Protein AF-A0A7C6HDZ7-F1 (afdb_monomer_lite)

pLDDT: mean 85.42, std 8.07, range [56.09, 96.0]

Secondary structure (DSSP, 8-state):
-TTTTTHHHHHHHHHHHHHHHHHHHHHHHHHH------------PPP-PPP-HHHHHHHHHHHHHHHHHHHHHHHHHHHHHHHHHHHEETTEE-SSGGGSHHHHHHHHHHHHHGGGT---HHHHHHHHHTTT-TTHHHHHHHHHTT-S-TTSHHHHHHHHHHHHHTT--HHHHHHHHHHHHHS---HHHHHHHHHHH--HHHHHHHHHHHHHHHHHHHHHHHHHHHHH-

Structure (mmCIF, N/CA/C/O backbone):
data_AF-A0A7C6HDZ7-F1
#
_entry.id   AF-A0A7C6HDZ7-F1
#
loop_
_atom_site.group_PDB
_atom_site.id
_atom_site.type_symbol
_atom_site.label_atom_id
_atom_site.label_alt_id
_atom_site.label_comp_id
_atom_site.label_asym_id
_atom_site.label_entity_id
_atom_site.label_seq_id
_atom_site.pdbx_PDB_ins_code
_atom_site.Cartn_x
_atom_site.Cartn_y
_atom_site.Cartn_z
_atom_site.occupancy
_atom_site.B_iso_or_equiv
_atom_site.auth_seq_id
_atom_site.auth_comp_id
_atom_site.auth_asym_id
_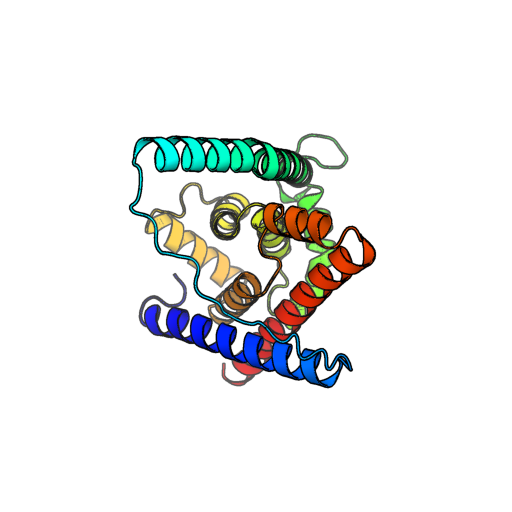atom_site.auth_atom_id
_atom_site.pdbx_PDB_model_num
ATOM 1 N N . ILE A 1 1 ? 3.597 9.965 -16.189 1.00 66.31 1 ILE A N 1
ATOM 2 C CA . ILE A 1 1 ? 4.577 8.981 -16.708 1.00 66.31 1 ILE A CA 1
ATOM 3 C C . ILE A 1 1 ? 3.924 8.032 -17.710 1.00 66.31 1 ILE A C 1
ATOM 5 O O . ILE A 1 1 ? 4.103 8.246 -18.894 1.00 66.31 1 ILE A O 1
ATOM 9 N N . PHE A 1 2 ? 3.107 7.064 -17.283 1.00 69.81 2 PHE A N 1
ATOM 10 C CA . PHE A 1 2 ? 2.543 6.053 -18.198 1.00 69.81 2 PHE A CA 1
ATOM 11 C C . PHE A 1 2 ? 1.317 6.508 -19.011 1.00 69.81 2 PHE A C 1
ATOM 13 O O . PHE A 1 2 ? 1.044 5.949 -20.065 1.00 69.81 2 PHE A O 1
ATOM 20 N N . PHE A 1 3 ? 0.592 7.528 -18.541 1.00 77.12 3 PHE A N 1
ATOM 21 C CA . PHE A 1 3 ? -0.659 8.005 -19.146 1.00 77.12 3 PHE A CA 1
ATOM 22 C C . PHE A 1 3 ? -0.625 9.517 -19.400 1.00 77.12 3 PHE A C 1
ATOM 24 O O . PHE A 1 3 ? -1.534 10.219 -18.979 1.00 77.12 3 PHE A O 1
ATOM 31 N N . ALA A 1 4 ? 0.440 10.052 -20.006 1.00 70.12 4 ALA A N 1
ATOM 32 C CA . ALA A 1 4 ? 0.608 11.507 -20.138 1.00 70.12 4 ALA A CA 1
ATOM 33 C C . ALA A 1 4 ? -0.576 12.193 -20.854 1.00 70.12 4 ALA A C 1
ATOM 35 O O . ALA A 1 4 ? -1.076 13.200 -20.365 1.00 70.12 4 ALA A O 1
ATOM 36 N N . GLU A 1 5 ? -1.078 11.603 -21.941 1.00 74.88 5 GLU A N 1
ATOM 37 C CA . GLU A 1 5 ? -2.198 12.161 -22.717 1.00 74.88 5 GLU A CA 1
ATOM 38 C C . GLU A 1 5 ? -3.576 11.878 -22.090 1.00 74.88 5 GLU A C 1
ATOM 40 O O . GLU A 1 5 ? -4.503 12.666 -22.242 1.00 74.88 5 GLU A O 1
ATOM 45 N N . ASN A 1 6 ? -3.704 10.788 -21.323 1.00 83.50 6 ASN A N 1
ATOM 46 C CA . ASN A 1 6 ? -4.977 10.299 -20.773 1.00 83.50 6 ASN A CA 1
ATOM 47 C C . ASN A 1 6 ? -5.020 10.299 -19.232 1.00 83.50 6 ASN A C 1
ATOM 49 O O . ASN A 1 6 ? -5.779 9.543 -18.622 1.00 83.50 6 ASN A O 1
ATOM 53 N N . ALA A 1 7 ? -4.220 11.146 -18.576 1.00 83.19 7 ALA A N 1
ATOM 54 C CA . ALA A 1 7 ? -4.073 11.152 -17.117 1.00 83.19 7 ALA A CA 1
ATOM 55 C C . ALA A 1 7 ? -5.403 11.410 -16.390 1.00 83.19 7 ALA A C 1
ATOM 57 O O . ALA A 1 7 ? -5.711 10.746 -15.399 1.00 83.19 7 ALA A O 1
ATOM 58 N N . MET A 1 8 ? -6.221 12.334 -16.910 1.00 85.88 8 MET A N 1
ATOM 59 C CA . MET A 1 8 ? -7.535 12.632 -16.332 1.00 85.88 8 MET A CA 1
ATOM 60 C C . MET A 1 8 ? -8.503 11.453 -16.445 1.00 85.88 8 MET A C 1
ATOM 62 O O . MET A 1 8 ? -9.234 11.175 -15.497 1.00 85.88 8 MET A O 1
ATOM 66 N N . LEU A 1 9 ? -8.482 10.722 -17.563 1.00 87.62 9 LEU A N 1
ATOM 67 C CA . LEU A 1 9 ? -9.315 9.530 -17.740 1.00 87.62 9 LEU A CA 1
ATOM 68 C C . LEU A 1 9 ? -8.897 8.417 -16.775 1.00 87.62 9 LEU A C 1
ATOM 70 O O . LEU A 1 9 ? -9.757 7.787 -16.160 1.00 87.62 9 LEU A O 1
ATOM 74 N N . ALA A 1 10 ? -7.589 8.225 -16.574 1.00 87.00 10 ALA A N 1
ATOM 75 C CA . ALA A 1 10 ? -7.080 7.278 -15.588 1.00 87.00 10 ALA A CA 1
ATOM 76 C C . ALA A 1 10 ? -7.544 7.652 -14.168 1.00 87.00 10 ALA A C 1
ATOM 78 O O . ALA A 1 10 ? -8.141 6.822 -13.484 1.00 87.00 10 ALA A O 1
ATOM 79 N N . ALA A 1 11 ? -7.380 8.909 -13.749 1.00 88.25 11 ALA A N 1
ATOM 80 C CA . ALA A 1 11 ? -7.830 9.368 -12.434 1.00 88.25 11 ALA A CA 1
ATOM 81 C C . ALA A 1 11 ? -9.354 9.223 -12.242 1.00 88.25 11 ALA A C 1
ATOM 83 O O . ALA A 1 11 ? -9.814 8.755 -11.200 1.00 88.25 11 ALA A O 1
ATOM 84 N N . TYR A 1 12 ? -10.146 9.561 -13.263 1.00 92.44 12 TYR A N 1
ATOM 85 C CA . TYR A 1 12 ? -11.601 9.418 -13.211 1.00 92.44 12 TYR A CA 1
ATOM 86 C C . TYR A 1 12 ? -12.039 7.949 -13.123 1.00 92.44 12 TYR A C 1
ATOM 88 O O . TYR A 1 12 ? -12.902 7.599 -12.317 1.00 92.44 12 TYR A O 1
ATOM 96 N N . SER A 1 13 ? -11.397 7.062 -13.890 1.00 92.94 13 SER A N 1
ATOM 97 C CA . SER A 1 13 ? -11.675 5.623 -13.832 1.00 92.94 13 SER A CA 1
ATOM 98 C C . SER A 1 13 ? -11.410 5.035 -12.441 1.00 92.94 13 SER A C 1
ATOM 100 O O . SER A 1 13 ? -12.201 4.230 -11.958 1.00 92.94 13 SER A O 1
ATOM 102 N N . MET A 1 14 ? -10.365 5.500 -11.748 1.00 91.12 14 MET A N 1
ATOM 103 C CA . MET A 1 14 ? -10.044 5.079 -10.382 1.00 91.12 14 MET A CA 1
ATOM 104 C C . MET A 1 14 ? -11.150 5.452 -9.388 1.00 91.12 14 MET A C 1
ATOM 106 O O . MET A 1 14 ? -11.507 4.643 -8.530 1.00 91.12 14 MET A O 1
ATOM 110 N N . TYR A 1 15 ? -11.737 6.641 -9.535 1.00 93.69 15 TYR A N 1
ATOM 111 C CA . TYR A 1 15 ? -12.868 7.070 -8.714 1.00 93.69 15 TYR A CA 1
ATOM 112 C C . TYR A 1 15 ? -14.103 6.185 -8.936 1.00 93.69 15 TYR A C 1
ATOM 114 O O . TYR A 1 15 ? -14.712 5.709 -7.976 1.00 93.69 15 TYR A O 1
ATOM 122 N N . LEU A 1 16 ? -14.434 5.896 -10.200 1.00 95.31 16 LEU A N 1
ATOM 123 C CA . LEU A 1 16 ? -15.551 5.013 -10.544 1.00 95.31 16 LEU A CA 1
ATOM 124 C C . LEU A 1 16 ? -15.346 3.583 -10.033 1.00 95.31 16 LEU A C 1
ATOM 126 O O . LEU A 1 16 ? -16.266 3.014 -9.446 1.00 95.31 16 LEU A O 1
ATOM 130 N N . ILE A 1 17 ? -14.147 3.016 -10.205 1.00 94.81 17 ILE A N 1
ATOM 131 C CA . ILE A 1 17 ? -13.803 1.685 -9.684 1.00 94.81 17 ILE A CA 1
ATOM 132 C C . ILE A 1 17 ? -13.989 1.653 -8.166 1.00 94.81 17 ILE A C 1
ATOM 134 O O . ILE A 1 17 ? -14.618 0.730 -7.652 1.00 94.81 17 ILE A O 1
ATOM 138 N N . GLY A 1 18 ? -13.516 2.678 -7.450 1.00 93.62 18 GLY A N 1
ATOM 139 C CA . GLY A 1 18 ? -13.703 2.791 -6.004 1.00 93.62 18 GLY A CA 1
ATOM 140 C C . GLY A 1 18 ? -15.177 2.739 -5.590 1.00 93.62 18 GLY A C 1
ATOM 141 O O . GLY A 1 18 ? -15.537 1.965 -4.703 1.00 93.62 18 GLY A O 1
ATOM 142 N N . ILE A 1 19 ? -16.046 3.497 -6.270 1.00 95.38 19 ILE A N 1
ATOM 143 C CA . ILE A 1 19 ? -17.495 3.501 -6.005 1.00 95.38 19 ILE A CA 1
ATOM 144 C C . ILE A 1 19 ? -18.118 2.134 -6.295 1.00 95.38 19 ILE A C 1
ATOM 146 O O . ILE A 1 19 ? -18.850 1.601 -5.461 1.00 95.38 19 ILE A O 1
ATOM 150 N N . ILE A 1 20 ? -17.827 1.548 -7.458 1.00 95.75 20 ILE A N 1
ATOM 151 C CA . ILE A 1 20 ? -18.396 0.257 -7.868 1.00 95.75 20 ILE A CA 1
ATOM 152 C C . ILE A 1 20 ? -17.993 -0.841 -6.881 1.00 95.75 20 ILE A C 1
ATOM 154 O O . ILE A 1 20 ? -18.841 -1.625 -6.447 1.00 95.75 20 ILE A O 1
ATOM 158 N N . VAL A 1 21 ? -16.719 -0.881 -6.485 1.00 94.94 21 VAL A N 1
ATOM 159 C CA . VAL A 1 21 ? -16.217 -1.853 -5.510 1.00 94.94 21 VAL A CA 1
ATOM 160 C C . VAL A 1 21 ? -16.862 -1.625 -4.145 1.00 94.94 21 VAL A C 1
ATOM 162 O O . VAL A 1 21 ? -17.316 -2.591 -3.537 1.00 94.94 21 VAL A O 1
ATOM 165 N N . ALA A 1 22 ? -16.990 -0.377 -3.685 1.00 92.62 22 ALA A N 1
ATOM 166 C CA . ALA A 1 22 ? -17.648 -0.065 -2.416 1.00 92.62 22 ALA A CA 1
ATOM 167 C C . ALA A 1 22 ? -19.114 -0.530 -2.392 1.00 92.62 22 ALA A C 1
ATOM 169 O O . ALA A 1 22 ? -19.529 -1.193 -1.441 1.00 92.62 22 ALA A O 1
ATOM 170 N N . ILE A 1 23 ? -19.881 -0.253 -3.454 1.00 94.94 23 ILE A N 1
ATOM 171 C CA . ILE A 1 23 ? -21.275 -0.708 -3.594 1.00 94.94 23 ILE A CA 1
ATOM 172 C C . ILE A 1 23 ? -21.342 -2.237 -3.616 1.00 94.94 23 ILE A C 1
ATOM 174 O O . ILE A 1 23 ? -22.173 -2.830 -2.930 1.00 94.94 23 ILE A O 1
ATOM 178 N N . THR A 1 24 ? -20.451 -2.887 -4.367 1.00 93.88 24 THR A N 1
ATOM 179 C CA . THR A 1 24 ? -20.412 -4.351 -4.487 1.00 93.88 24 THR A CA 1
ATOM 180 C C . THR A 1 24 ? -20.097 -5.008 -3.145 1.00 93.88 24 THR A C 1
ATOM 182 O O . THR A 1 24 ? -20.800 -5.926 -2.725 1.00 93.88 24 THR A O 1
ATOM 185 N N . VAL A 1 25 ? -19.086 -4.510 -2.431 1.00 91.94 25 VAL A N 1
ATOM 186 C CA . VAL A 1 25 ? -18.714 -4.992 -1.095 1.00 91.94 25 VAL A CA 1
ATOM 187 C C . VAL A 1 25 ? -19.860 -4.777 -0.108 1.00 91.94 25 VAL A C 1
ATOM 189 O O . VAL A 1 25 ? -20.233 -5.718 0.592 1.00 91.94 25 VAL A O 1
ATOM 192 N N . ALA A 1 26 ? -20.469 -3.587 -0.088 1.00 90.00 26 ALA A N 1
ATOM 193 C CA . ALA A 1 26 ? -21.610 -3.293 0.776 1.00 90.00 26 ALA A CA 1
ATOM 194 C C . ALA A 1 26 ? -22.797 -4.224 0.487 1.00 90.00 26 ALA A C 1
ATOM 196 O O . ALA A 1 26 ? -23.400 -4.758 1.416 1.00 90.00 26 ALA A O 1
ATOM 197 N N . TYR A 1 27 ? -23.099 -4.484 -0.787 1.00 91.75 27 TYR A N 1
ATOM 198 C CA . TYR A 1 27 ? -24.154 -5.408 -1.197 1.00 91.75 27 TYR A CA 1
ATOM 199 C C . TYR A 1 27 ? -23.875 -6.849 -0.740 1.00 91.75 27 TYR A C 1
ATOM 201 O O . TYR A 1 27 ? -24.748 -7.491 -0.150 1.00 91.75 27 TYR A O 1
ATOM 209 N N . VAL A 1 28 ? -22.651 -7.350 -0.950 1.00 90.75 28 VAL A N 1
ATOM 210 C CA . VAL A 1 28 ? -22.238 -8.700 -0.527 1.00 90.75 28 VAL A CA 1
ATOM 211 C C . VAL A 1 28 ? -22.287 -8.840 0.996 1.00 90.75 28 VAL A C 1
ATOM 213 O O . VAL A 1 28 ? -22.833 -9.818 1.508 1.00 90.75 28 VAL A O 1
ATOM 216 N N . MET A 1 29 ? -21.770 -7.856 1.736 1.00 86.50 29 MET A N 1
ATOM 217 C CA . MET A 1 29 ? -21.795 -7.864 3.200 1.00 86.50 29 MET A CA 1
ATOM 218 C C . MET A 1 29 ? -23.219 -7.770 3.754 1.00 86.50 29 MET A C 1
ATOM 220 O O . MET A 1 29 ? -23.553 -8.506 4.684 1.00 86.50 29 MET A O 1
ATOM 224 N N . ASN A 1 30 ? -24.073 -6.924 3.171 1.00 85.94 30 ASN A N 1
ATOM 225 C CA . ASN A 1 30 ? -25.469 -6.778 3.584 1.00 85.94 30 ASN A CA 1
ATOM 226 C C . ASN A 1 30 ? -26.262 -8.074 3.360 1.00 85.94 30 ASN A C 1
ATOM 228 O O . ASN A 1 30 ? -27.024 -8.496 4.222 1.00 85.94 30 ASN A O 1
ATOM 232 N N . LYS A 1 31 ? -26.024 -8.775 2.244 1.00 84.19 31 LYS A N 1
ATOM 233 C CA . LYS A 1 31 ? -26.651 -10.079 1.980 1.00 84.19 31 LYS A CA 1
ATOM 234 C C . LYS A 1 31 ? -26.246 -11.150 3.001 1.00 84.19 31 LYS A C 1
ATOM 236 O O . LYS A 1 31 ? -27.050 -12.021 3.327 1.00 84.19 31 LYS A O 1
ATOM 241 N N . ASN A 1 32 ? -25.016 -11.080 3.507 1.00 79.88 32 ASN A N 1
ATOM 242 C CA . ASN A 1 32 ? -24.472 -12.046 4.463 1.00 79.88 32 ASN A CA 1
ATOM 243 C C . ASN A 1 32 ? -24.771 -11.691 5.930 1.00 79.88 32 ASN A C 1
ATOM 245 O O . ASN A 1 32 ? -24.608 -12.537 6.810 1.00 79.88 32 ASN A O 1
ATOM 249 N N . THR A 1 33 ? -25.229 -10.468 6.208 1.00 77.31 33 THR A N 1
ATOM 250 C CA . THR A 1 33 ? -25.493 -9.984 7.567 1.00 77.31 33 THR A CA 1
ATOM 251 C C . THR A 1 33 ? -26.985 -10.092 7.881 1.00 77.31 33 THR A C 1
ATOM 253 O O . THR A 1 33 ? -27.818 -9.456 7.247 1.00 77.31 33 THR A O 1
ATOM 256 N N . LYS A 1 34 ? -27.348 -10.904 8.882 1.00 60.06 34 LYS A N 1
ATOM 257 C CA . LYS A 1 34 ? -28.747 -11.133 9.304 1.00 60.06 34 LYS A CA 1
ATOM 258 C C . LYS A 1 34 ? -29.263 -10.136 10.353 1.00 60.06 34 LYS A C 1
ATOM 260 O O . LYS A 1 34 ? -30.283 -10.393 10.989 1.00 60.06 34 LYS A O 1
ATOM 265 N N . THR A 1 35 ? -28.586 -9.013 10.559 1.00 58.06 35 THR A N 1
ATOM 266 C CA . THR A 1 35 ? -28.920 -8.076 11.637 1.00 58.06 35 THR A CA 1
ATOM 267 C C . THR A 1 35 ? -29.847 -6.980 11.118 1.00 58.06 35 THR A C 1
ATOM 269 O O . THR A 1 35 ? -29.405 -5.981 10.560 1.00 58.06 35 THR A O 1
ATOM 272 N N . LYS A 1 36 ? -31.159 -7.176 11.288 1.00 57.84 36 LYS A N 1
ATOM 273 C CA . LYS A 1 36 ? -32.167 -6.116 11.150 1.00 57.84 36 LYS A CA 1
ATOM 274 C C . LYS A 1 36 ? -32.345 -5.425 12.501 1.00 57.84 36 LYS A C 1
ATOM 276 O O . LYS A 1 36 ? -33.335 -5.668 13.180 1.00 57.84 36 LYS A O 1
ATOM 281 N N . GLU A 1 37 ? -31.403 -4.579 12.896 1.00 62.91 37 GLU A N 1
ATOM 282 C CA . GLU A 1 37 ? -31.687 -3.611 13.957 1.00 62.91 37 GLU A CA 1
ATOM 283 C C . GLU A 1 37 ? -32.023 -2.273 13.315 1.00 62.91 37 GLU A C 1
ATOM 285 O O . GLU A 1 37 ? -31.160 -1.504 12.894 1.00 62.91 37 GLU A O 1
ATOM 290 N N . ALA A 1 38 ? -33.327 -2.027 13.199 1.00 56.16 38 ALA A N 1
ATOM 291 C CA . ALA A 1 38 ? -33.850 -0.697 12.969 1.00 56.16 38 ALA A CA 1
ATOM 292 C C . ALA A 1 38 ? -33.635 0.099 14.261 1.00 56.16 38 ALA A C 1
ATOM 294 O O . ALA A 1 38 ? -34.515 0.164 15.116 1.00 56.16 38 ALA A O 1
ATOM 295 N N . ASN A 1 39 ? -32.443 0.670 14.426 1.00 56.09 39 ASN A N 1
ATOM 296 C CA . ASN A 1 39 ? -32.256 1.695 15.437 1.00 56.09 39 ASN A CA 1
ATOM 297 C C . ASN A 1 39 ? -33.131 2.881 15.037 1.00 56.09 39 ASN A C 1
ATOM 299 O O . ASN A 1 39 ? -32.876 3.552 14.037 1.00 56.09 39 ASN A O 1
ATOM 303 N N . SER A 1 40 ? -34.192 3.090 15.816 1.00 58.69 40 SER A N 1
ATOM 304 C CA . SER A 1 40 ? -35.014 4.294 15.815 1.00 58.69 40 SER A CA 1
ATOM 305 C C . SER A 1 40 ? -34.134 5.464 16.249 1.00 58.69 40 SER A C 1
ATOM 307 O O . SER A 1 40 ? -34.156 5.888 17.403 1.00 58.69 40 SER A O 1
ATOM 309 N N . LEU A 1 41 ? -33.311 5.957 15.325 1.00 60.72 41 LEU A N 1
ATOM 310 C CA . LEU A 1 41 ? -32.614 7.221 15.468 1.00 60.72 41 LEU A CA 1
ATOM 311 C C . LEU A 1 41 ? -33.674 8.318 15.390 1.00 60.72 41 LEU A C 1
ATOM 313 O O . LEU A 1 41 ? -34.005 8.822 14.319 1.00 60.72 41 LEU A O 1
ATOM 317 N N . LEU A 1 42 ? -34.227 8.655 16.553 1.00 62.72 42 LEU A N 1
ATOM 318 C CA . LEU A 1 42 ? -34.829 9.955 16.790 1.00 62.72 42 LEU A CA 1
ATOM 319 C C . LEU A 1 42 ? -33.718 10.985 16.574 1.00 62.72 42 LEU A C 1
ATOM 321 O O . LEU A 1 42 ? -32.884 11.224 17.442 1.00 62.72 42 LEU A O 1
ATOM 325 N N . ILE A 1 43 ? -33.657 11.535 15.362 1.00 71.19 43 ILE A N 1
ATOM 326 C CA . ILE A 1 43 ? -32.846 12.711 15.055 1.00 71.19 43 ILE A CA 1
ATOM 327 C C . ILE A 1 43 ? -33.624 13.903 15.608 1.00 71.19 43 ILE A C 1
ATOM 329 O O . ILE A 1 43 ? -34.309 14.627 14.891 1.00 71.19 43 ILE A O 1
ATOM 333 N N . GLU A 1 44 ? -33.577 14.067 16.923 1.00 71.69 44 GLU A N 1
ATOM 334 C CA . GLU A 1 44 ? -33.869 15.349 17.540 1.00 71.69 44 GLU A CA 1
ATOM 335 C C . GLU A 1 44 ? -32.617 16.208 17.374 1.00 71.69 44 GLU A C 1
ATOM 337 O O . GLU A 1 44 ? -31.548 15.922 17.917 1.00 71.69 44 GLU A O 1
ATOM 342 N N . LEU A 1 45 ? -32.722 17.209 16.498 1.00 73.50 45 LEU A N 1
ATOM 343 C CA . LEU A 1 45 ? -31.630 18.134 16.248 1.00 73.50 45 LEU A CA 1
ATOM 344 C C . LEU A 1 45 ? -31.386 18.915 17.552 1.00 73.50 45 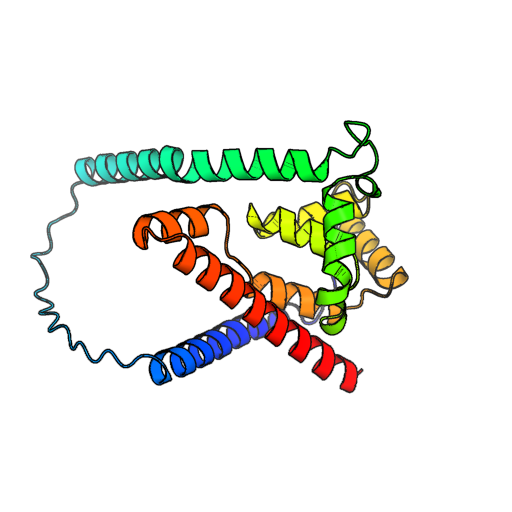LEU A C 1
ATOM 346 O O . LEU A 1 45 ? -32.317 19.564 18.036 1.00 73.50 45 LEU A O 1
ATOM 350 N N . PRO A 1 46 ? -30.181 18.868 18.145 1.00 72.75 46 PRO A N 1
ATOM 351 C CA . PRO A 1 46 ? -29.894 19.658 19.330 1.00 72.75 46 PRO A CA 1
ATOM 352 C C . PRO A 1 46 ? -30.001 21.147 18.998 1.00 72.75 46 PRO A C 1
ATOM 354 O O . PRO A 1 46 ? -29.751 21.568 17.866 1.00 72.75 46 PRO A O 1
ATOM 357 N N . GLU A 1 47 ? -30.333 21.958 19.998 1.00 75.56 47 GLU A N 1
ATOM 358 C CA . GLU A 1 47 ? -30.352 23.409 19.842 1.00 75.56 47 GLU A CA 1
ATOM 359 C C . GLU A 1 47 ? -28.992 23.915 19.347 1.00 75.56 47 GLU A C 1
ATOM 361 O O . GLU A 1 47 ? -27.942 23.683 19.958 1.00 75.56 47 GLU A O 1
ATOM 366 N N . TYR A 1 48 ? -29.018 24.608 18.211 1.00 74.62 48 TYR A N 1
ATOM 367 C CA . TYR A 1 48 ? -27.830 25.155 17.577 1.00 74.62 48 TYR A CA 1
ATOM 368 C C . TYR A 1 48 ? -27.277 26.305 18.429 1.00 74.62 48 TYR A C 1
ATOM 370 O O . TYR A 1 48 ? -27.866 27.383 18.507 1.00 74.62 48 TYR A O 1
ATOM 378 N N . LYS A 1 49 ? -26.142 26.075 19.095 1.00 81.12 49 LYS A N 1
ATOM 379 C CA . LYS A 1 49 ? -25.453 27.091 19.903 1.00 81.12 49 LYS A CA 1
ATOM 380 C C . LYS A 1 49 ? -24.494 27.900 19.035 1.00 81.12 49 LYS A C 1
ATOM 382 O O . LYS A 1 49 ? -23.822 27.348 18.166 1.00 81.12 49 LYS A O 1
ATOM 387 N N . SER A 1 50 ? -24.389 29.202 19.295 1.00 84.94 50 SER A N 1
ATOM 388 C CA . SER A 1 50 ? -23.428 30.054 18.596 1.00 84.94 50 SER A CA 1
ATOM 389 C C . SER A 1 50 ? -21.982 29.652 18.937 1.00 84.94 50 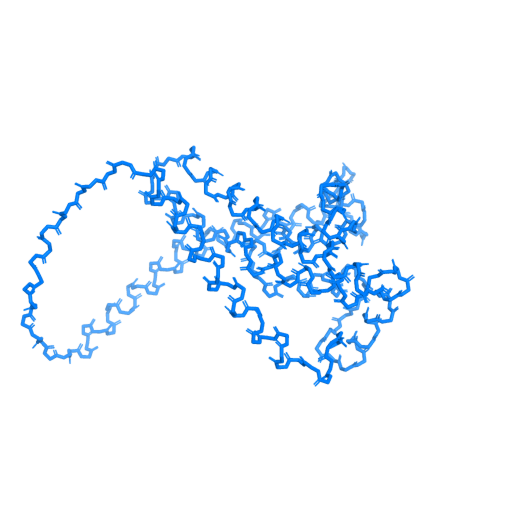SER A C 1
ATOM 391 O O . SER A 1 50 ? -21.668 29.357 20.097 1.00 84.94 50 SER A O 1
ATOM 393 N N . PRO A 1 51 ? -21.081 29.610 17.940 1.00 85.06 51 PRO A N 1
ATOM 394 C CA . PRO A 1 51 ? -19.709 29.167 18.145 1.00 85.06 51 PRO A CA 1
ATOM 395 C C . PRO A 1 51 ? -18.935 30.152 19.033 1.00 85.06 51 PRO A C 1
ATOM 397 O O . PRO A 1 51 ? -18.744 31.313 18.677 1.00 85.06 51 PRO A O 1
ATOM 400 N N . ASN A 1 52 ? -18.437 29.682 20.179 1.00 90.75 52 ASN A N 1
ATOM 401 C CA . ASN A 1 52 ? -17.490 30.434 21.002 1.00 90.75 52 ASN A CA 1
ATOM 402 C C . ASN A 1 52 ? -16.059 30.131 20.535 1.00 90.75 52 ASN A C 1
ATOM 404 O O . ASN A 1 52 ? -15.583 29.003 20.684 1.00 90.75 52 ASN A O 1
ATOM 408 N N . ALA A 1 53 ? -15.361 31.143 20.011 1.00 93.12 53 ALA A N 1
ATOM 409 C CA . ALA A 1 53 ? -14.000 31.005 19.491 1.00 93.12 53 ALA A CA 1
ATOM 410 C C . ALA A 1 53 ? -13.025 30.405 20.518 1.00 93.12 53 ALA A C 1
ATOM 412 O O . ALA A 1 53 ? -12.199 29.568 20.170 1.00 93.12 53 ALA A O 1
ATOM 413 N N . ARG A 1 54 ? -13.157 30.761 21.803 1.00 93.38 54 ARG A N 1
ATOM 414 C CA . ARG A 1 54 ? -12.299 30.220 22.867 1.00 93.38 54 ARG A CA 1
ATOM 415 C C . ARG A 1 54 ? -12.514 28.719 23.048 1.00 93.38 54 ARG A C 1
ATOM 417 O O . ARG A 1 54 ? -11.546 27.973 23.169 1.00 93.38 54 ARG A O 1
ATOM 424 N N . THR A 1 55 ? -13.770 28.279 23.046 1.00 91.19 55 THR A N 1
ATOM 425 C CA . THR A 1 55 ? -14.127 26.860 23.171 1.00 91.19 55 THR A CA 1
ATOM 426 C C . THR A 1 55 ? -13.656 26.068 21.959 1.00 91.19 55 THR A C 1
ATOM 428 O O . THR A 1 55 ? -13.085 24.996 22.130 1.00 91.19 55 THR A O 1
ATOM 431 N N . ILE A 1 56 ? -13.830 26.610 20.749 1.00 93.12 56 ILE A N 1
ATOM 432 C CA . ILE A 1 56 ? -13.353 25.974 19.515 1.00 93.12 56 ILE A CA 1
ATOM 433 C C . ILE A 1 56 ? -11.839 25.794 19.563 1.00 93.12 56 ILE A C 1
ATOM 435 O O . ILE A 1 56 ? -11.366 24.692 19.314 1.00 93.12 56 ILE A O 1
ATOM 439 N N . THR A 1 57 ? -11.073 26.821 19.936 1.00 95.69 57 THR A N 1
ATOM 440 C CA . THR A 1 57 ? -9.609 26.716 19.992 1.00 95.69 57 THR A CA 1
ATOM 441 C C . THR A 1 57 ? -9.143 25.680 21.012 1.00 95.69 57 THR A C 1
ATOM 443 O O . THR A 1 57 ? -8.254 24.892 20.701 1.00 95.69 57 THR A O 1
ATOM 446 N N . ILE A 1 58 ? -9.753 25.629 22.203 1.00 95.06 58 ILE A N 1
ATOM 447 C CA . ILE A 1 58 ? -9.433 24.601 23.209 1.00 95.06 58 ILE A CA 1
ATOM 448 C C . ILE A 1 58 ? -9.759 23.209 22.661 1.00 95.06 58 ILE A C 1
ATOM 450 O O . ILE A 1 58 ? -8.916 22.319 22.718 1.00 95.06 58 ILE A O 1
ATOM 454 N N . TYR A 1 59 ? -10.941 23.039 22.066 1.00 93.31 59 TYR A N 1
ATOM 455 C CA . TYR A 1 59 ? -11.375 21.761 21.511 1.00 93.31 59 TYR A CA 1
ATOM 456 C C . TYR A 1 59 ? -10.467 21.288 20.370 1.00 93.31 59 TYR A C 1
ATOM 458 O O . TYR A 1 59 ? -10.035 20.138 20.346 1.00 93.31 59 TYR A O 1
ATOM 466 N N . VAL A 1 60 ? -10.125 22.184 19.444 1.00 94.56 60 VAL A N 1
ATOM 467 C CA . VAL A 1 60 ? -9.194 21.908 18.346 1.00 94.56 60 VAL A CA 1
ATOM 468 C C . VAL A 1 60 ? -7.817 21.546 18.898 1.00 94.56 60 VAL A C 1
ATOM 470 O O . VAL A 1 60 ? -7.237 20.556 18.463 1.00 94.56 60 VAL A O 1
ATOM 473 N N . TRP A 1 61 ? -7.308 22.281 19.890 1.00 96.00 61 TRP A N 1
ATOM 474 C CA . TRP A 1 61 ? -6.014 21.995 20.511 1.00 96.00 61 TRP A CA 1
ATOM 475 C C . TRP A 1 61 ? -5.982 20.628 21.198 1.00 96.00 61 TRP A C 1
ATOM 477 O O . TRP A 1 61 ? -5.043 19.854 21.005 1.00 96.00 61 TRP A O 1
ATOM 487 N N . GLU A 1 62 ? -7.022 20.297 21.963 1.00 94.12 62 GLU A N 1
ATOM 488 C CA . GLU A 1 62 ? -7.163 18.985 22.589 1.00 94.12 62 GLU A CA 1
ATOM 489 C C . GLU A 1 62 ? -7.213 17.879 21.537 1.00 94.12 62 GLU A C 1
ATOM 491 O O . GLU A 1 62 ? -6.468 16.906 21.646 1.00 94.12 62 GLU A O 1
ATOM 496 N N . LYS A 1 63 ? -7.999 18.052 20.468 1.00 89.50 63 LYS A N 1
ATOM 497 C CA . LYS A 1 63 ? -8.091 17.071 19.379 1.00 89.50 63 LYS A CA 1
ATOM 498 C C . LYS A 1 63 ? -6.775 16.895 18.630 1.00 89.50 63 LYS A C 1
ATOM 500 O O . LYS A 1 63 ? -6.400 15.759 18.344 1.00 89.50 63 LYS A O 1
ATOM 505 N N . ILE A 1 64 ? -6.037 17.974 18.370 1.00 92.31 64 ILE A N 1
ATOM 506 C CA . ILE A 1 64 ? -4.700 17.910 17.762 1.00 92.31 64 ILE A CA 1
ATOM 507 C C . ILE A 1 64 ? -3.736 17.161 18.683 1.00 92.31 64 ILE A C 1
ATOM 509 O O . ILE A 1 64 ? -3.027 16.265 18.227 1.00 92.31 64 ILE A O 1
ATOM 513 N N . LYS A 1 65 ? -3.721 17.479 19.983 1.00 92.12 65 LYS A N 1
ATOM 514 C CA . LYS A 1 65 ? -2.860 16.805 20.963 1.00 92.12 65 LYS A CA 1
ATOM 515 C C . LYS A 1 65 ? -3.189 15.316 21.064 1.00 92.12 65 LYS A C 1
ATOM 517 O O . LYS A 1 65 ? -2.276 14.487 21.086 1.00 92.12 65 LYS A O 1
ATOM 522 N N . GLU A 1 66 ? -4.473 14.965 21.107 1.00 84.75 66 GLU A N 1
ATOM 523 C CA . GLU A 1 66 ? -4.927 13.574 21.087 1.00 84.75 66 GLU A CA 1
ATOM 524 C C . GLU A 1 66 ? -4.488 12.859 19.807 1.00 84.75 66 GLU A C 1
ATOM 526 O O . GLU A 1 66 ? -4.005 11.731 19.881 1.00 84.75 66 GLU A O 1
ATOM 531 N N . TYR A 1 67 ? -4.607 13.507 18.647 1.00 84.56 67 TYR A N 1
ATOM 532 C CA . TYR A 1 67 ? -4.168 12.946 17.374 1.00 84.56 67 TYR A CA 1
ATOM 533 C C . TYR A 1 67 ? -2.651 12.711 17.353 1.00 84.56 67 TYR A C 1
ATOM 535 O O . TYR A 1 67 ? -2.209 11.594 17.081 1.00 84.56 67 TYR A O 1
ATOM 543 N N . LEU A 1 68 ? -1.849 13.718 17.723 1.00 87.00 68 LEU A N 1
ATOM 544 C CA . LEU A 1 68 ? -0.387 13.610 17.739 1.00 87.00 68 LEU A CA 1
ATOM 545 C C . LEU A 1 68 ? 0.095 12.492 18.669 1.00 87.00 68 LEU A C 1
ATOM 547 O O . LEU A 1 68 ? 0.979 11.723 18.308 1.00 87.00 68 LEU A O 1
ATOM 551 N N . THR A 1 69 ? -0.493 12.381 19.859 1.00 84.56 69 THR A N 1
ATOM 552 C CA . THR A 1 69 ? -0.077 11.373 20.843 1.00 84.56 69 THR A CA 1
ATOM 553 C C . THR A 1 69 ? -0.586 9.976 20.499 1.00 84.56 69 THR A C 1
ATOM 555 O O . THR A 1 69 ? 0.156 9.009 20.608 1.00 84.56 69 THR A O 1
ATOM 558 N N . LYS A 1 70 ? -1.836 9.821 20.050 1.00 78.75 70 LYS A N 1
ATOM 559 C CA . LYS A 1 70 ? -2.414 8.489 19.802 1.00 78.75 70 LYS A CA 1
ATOM 560 C C . LYS A 1 70 ? -2.054 7.934 18.422 1.00 78.75 70 LYS A C 1
ATOM 562 O O . LYS A 1 70 ? -1.727 6.748 18.322 1.00 78.75 70 LYS A O 1
ATOM 567 N N . ALA A 1 71 ? -2.151 8.747 17.369 1.00 78.81 71 ALA A N 1
ATOM 568 C CA . ALA A 1 71 ? -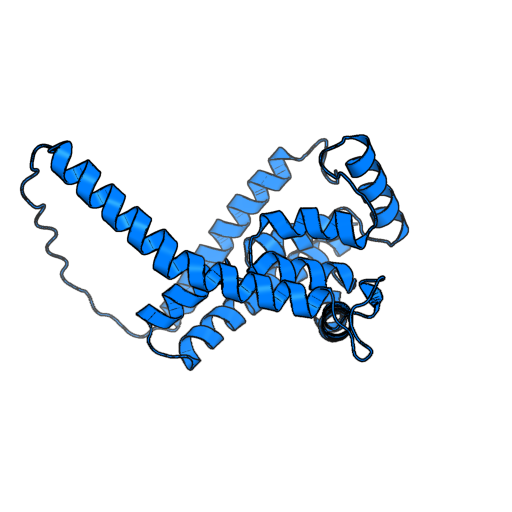1.837 8.334 16.000 1.00 78.81 71 ALA A CA 1
ATOM 569 C C . ALA A 1 71 ? -0.331 8.433 15.728 1.00 78.81 71 ALA A C 1
ATOM 571 O O . ALA A 1 71 ? 0.246 7.491 15.187 1.00 78.81 71 ALA A O 1
ATOM 572 N N . GLY A 1 72 ? 0.319 9.509 16.185 1.00 81.94 72 GLY A N 1
ATOM 573 C CA . GLY A 1 72 ? 1.754 9.721 15.982 1.00 81.94 72 GLY A CA 1
ATOM 574 C C . GLY A 1 72 ? 2.620 8.615 16.586 1.00 81.94 72 GLY A C 1
ATOM 575 O O . GLY A 1 72 ? 3.497 8.105 15.897 1.00 81.94 72 GLY A O 1
ATOM 576 N N . THR A 1 73 ? 2.329 8.143 17.805 1.00 84.50 73 THR A N 1
ATOM 577 C CA . THR A 1 73 ? 3.068 7.008 18.397 1.00 84.50 73 THR A CA 1
ATOM 578 C C . THR A 1 73 ? 2.920 5.723 17.576 1.00 84.50 73 THR A C 1
ATOM 580 O O . THR A 1 73 ? 3.877 4.964 17.450 1.00 84.50 73 THR A O 1
ATOM 583 N N . THR A 1 74 ? 1.751 5.497 16.968 1.00 81.38 74 THR A N 1
ATOM 584 C CA . THR A 1 74 ? 1.510 4.318 16.117 1.00 81.38 74 THR A CA 1
ATOM 585 C C . THR A 1 74 ? 2.289 4.419 14.804 1.00 81.38 74 THR A C 1
ATOM 587 O O . THR A 1 74 ? 2.929 3.453 14.396 1.00 81.38 74 THR A O 1
ATOM 590 N N . ILE A 1 75 ? 2.273 5.594 14.164 1.00 82.75 75 ILE A N 1
ATOM 591 C CA . ILE A 1 75 ? 3.010 5.851 12.918 1.00 82.75 75 ILE A CA 1
ATOM 592 C C . ILE A 1 75 ? 4.514 5.746 13.163 1.00 82.75 75 ILE A C 1
ATOM 594 O O . ILE A 1 75 ? 5.192 5.046 12.425 1.00 82.75 75 ILE A O 1
ATOM 598 N N . PHE A 1 76 ? 5.032 6.378 14.218 1.00 86.19 76 PHE A N 1
ATOM 599 C CA . PHE A 1 76 ? 6.455 6.331 14.551 1.00 86.19 76 PHE A CA 1
ATOM 600 C C . PHE A 1 76 ? 6.941 4.895 14.775 1.00 86.19 76 PHE A C 1
ATOM 602 O O . PHE A 1 76 ? 7.939 4.487 14.185 1.00 86.19 76 PHE A O 1
ATOM 609 N N . ALA A 1 77 ? 6.202 4.102 15.561 1.00 87.62 77 ALA A N 1
ATOM 610 C CA . ALA A 1 77 ? 6.528 2.696 15.775 1.00 87.62 77 ALA A CA 1
ATOM 611 C C . ALA A 1 77 ? 6.514 1.896 14.459 1.00 87.62 77 ALA A C 1
ATOM 613 O O . ALA A 1 77 ? 7.450 1.146 14.188 1.00 87.62 77 ALA A O 1
ATOM 614 N N . ALA A 1 78 ? 5.495 2.090 13.613 1.00 83.44 78 ALA A N 1
ATOM 615 C CA . ALA A 1 78 ? 5.412 1.433 12.309 1.00 83.44 78 ALA A CA 1
ATOM 616 C C . ALA A 1 78 ? 6.570 1.835 11.378 1.00 83.44 78 ALA A C 1
ATOM 618 O O . ALA A 1 78 ? 7.157 0.969 10.734 1.00 83.44 78 ALA A O 1
ATOM 619 N N . SER A 1 79 ? 6.946 3.116 11.343 1.00 83.62 79 SER A N 1
ATOM 620 C CA . SER A 1 79 ? 8.057 3.621 10.530 1.00 83.62 79 SER A CA 1
ATOM 621 C C . SER A 1 79 ? 9.404 3.050 10.964 1.00 83.62 79 SER A C 1
ATOM 623 O O . SER A 1 79 ? 10.201 2.695 10.104 1.00 83.62 79 SER A O 1
ATOM 625 N N . VAL A 1 80 ? 9.656 2.906 12.271 1.00 89.31 80 VAL A N 1
ATOM 626 C CA . VAL A 1 80 ? 10.882 2.264 12.784 1.00 89.31 80 VAL A CA 1
ATOM 627 C C . VAL A 1 80 ? 10.938 0.791 12.376 1.00 89.31 80 VAL A C 1
ATOM 629 O O . VAL A 1 80 ? 11.978 0.319 11.924 1.00 89.31 80 VAL A O 1
ATOM 632 N N . VAL A 1 81 ? 9.816 0.071 12.484 1.00 88.25 81 VAL A N 1
ATOM 633 C CA . VAL A 1 81 ? 9.730 -1.338 12.068 1.00 88.25 81 VAL A CA 1
ATOM 634 C C . VAL A 1 81 ? 9.966 -1.483 10.566 1.00 88.25 81 VAL A C 1
ATOM 636 O O . VAL A 1 81 ? 10.764 -2.320 10.151 1.00 88.25 81 VAL A O 1
ATOM 639 N N . ILE A 1 82 ? 9.315 -0.654 9.746 1.00 84.50 82 ILE A N 1
ATOM 640 C CA . ILE A 1 82 ? 9.501 -0.665 8.291 1.00 84.50 82 ILE A CA 1
ATOM 641 C C . ILE A 1 82 ? 10.949 -0.313 7.943 1.00 84.50 82 ILE A C 1
ATOM 643 O O . ILE A 1 82 ? 11.570 -1.027 7.166 1.00 84.50 82 ILE A O 1
ATOM 647 N N . TRP A 1 83 ? 11.521 0.729 8.548 1.00 87.25 83 TRP A N 1
ATOM 648 C CA . TRP A 1 83 ? 12.919 1.104 8.337 1.00 87.25 83 TRP A CA 1
ATOM 649 C C . TRP A 1 83 ? 13.872 -0.057 8.635 1.00 87.25 83 TRP A C 1
ATOM 651 O O . TRP A 1 83 ? 14.748 -0.341 7.819 1.00 87.25 83 TRP A O 1
ATOM 661 N N . PHE A 1 84 ? 13.664 -0.764 9.749 1.00 88.81 84 PHE A N 1
ATOM 662 C CA . PHE A 1 84 ? 14.464 -1.931 10.107 1.00 88.81 84 PHE A CA 1
ATOM 663 C C . PHE A 1 84 ? 14.343 -3.043 9.057 1.00 88.81 84 PHE A C 1
ATOM 665 O O . PHE A 1 84 ? 15.354 -3.524 8.558 1.00 88.81 84 PHE A O 1
ATOM 672 N N . ILE A 1 85 ? 13.117 -3.401 8.659 1.00 86.38 85 ILE A N 1
ATOM 673 C CA . ILE A 1 85 ? 12.865 -4.431 7.635 1.00 86.38 85 ILE A CA 1
ATOM 674 C C . ILE A 1 85 ? 13.540 -4.072 6.303 1.00 86.38 85 ILE A C 1
ATOM 676 O O . ILE A 1 85 ? 14.035 -4.955 5.607 1.00 86.38 85 ILE A O 1
ATOM 680 N N . LEU A 1 86 ? 13.566 -2.789 5.943 1.00 83.69 86 LEU A N 1
ATOM 681 C CA . LEU A 1 86 ? 14.101 -2.314 4.668 1.00 83.69 86 LEU A CA 1
ATOM 682 C C . LEU A 1 86 ? 15.630 -2.149 4.637 1.00 83.69 86 LEU A C 1
ATOM 684 O O . LEU A 1 86 ? 16.198 -2.191 3.551 1.00 83.69 86 LEU A O 1
ATOM 688 N N . ASN A 1 87 ? 16.291 -1.949 5.784 1.00 86.00 87 ASN A N 1
ATOM 689 C CA . ASN A 1 87 ? 17.729 -1.626 5.852 1.00 86.00 87 ASN A CA 1
ATOM 690 C C . ASN A 1 87 ? 18.591 -2.721 6.499 1.00 86.00 87 ASN A C 1
ATOM 692 O O . ASN A 1 87 ? 19.817 -2.655 6.417 1.00 86.00 87 ASN A O 1
ATOM 696 N N . PHE A 1 88 ? 17.983 -3.714 7.151 1.00 88.19 88 PHE A N 1
ATOM 697 C CA . PHE A 1 88 ? 18.704 -4.832 7.761 1.00 88.19 88 PHE A CA 1
ATOM 698 C C . PHE A 1 88 ? 18.492 -6.132 6.982 1.00 88.19 88 PHE A C 1
ATOM 700 O O . PHE A 1 88 ? 17.410 -6.386 6.451 1.00 88.19 88 PHE A O 1
ATOM 707 N N . GLY A 1 89 ? 19.536 -6.957 6.950 1.00 85.38 89 GLY A N 1
ATOM 708 C CA . GLY A 1 89 ? 19.553 -8.332 6.456 1.00 85.38 89 GLY A CA 1
ATOM 709 C C . GLY A 1 89 ? 20.132 -9.280 7.511 1.00 85.38 89 GLY A C 1
ATOM 710 O O . GLY A 1 89 ? 20.336 -8.892 8.663 1.00 85.38 89 GLY A O 1
ATOM 711 N N . ALA A 1 90 ? 20.399 -10.532 7.130 1.00 79.00 90 ALA A N 1
ATOM 712 C CA . ALA A 1 90 ? 20.906 -11.554 8.054 1.00 79.00 90 ALA A CA 1
ATOM 713 C C . ALA A 1 90 ? 22.284 -11.206 8.654 1.00 79.00 90 ALA A C 1
ATOM 715 O O . ALA A 1 90 ? 22.538 -11.530 9.813 1.00 79.00 90 ALA A O 1
ATOM 716 N N . ASP A 1 91 ? 23.124 -10.494 7.896 1.00 80.19 91 ASP A N 1
ATOM 717 C CA . ASP A 1 91 ? 24.506 -10.157 8.266 1.00 80.19 91 ASP A CA 1
ATOM 718 C C . ASP A 1 91 ? 24.680 -8.728 8.826 1.00 80.19 91 ASP A C 1
ATOM 720 O O . ASP A 1 91 ? 25.792 -8.320 9.159 1.00 80.19 91 ASP A O 1
ATOM 724 N N . GLY A 1 92 ? 23.593 -7.955 8.968 1.00 82.50 92 GLY A N 1
ATOM 725 C CA . GLY A 1 92 ? 23.621 -6.597 9.527 1.00 82.50 92 GLY A CA 1
ATOM 726 C C . GLY A 1 92 ? 22.952 -5.540 8.646 1.00 82.50 92 GLY A C 1
ATOM 727 O O . GLY A 1 92 ? 21.985 -5.827 7.941 1.00 82.50 92 GLY A O 1
ATOM 728 N N . MET A 1 93 ? 23.426 -4.292 8.737 1.00 84.75 93 MET A N 1
ATOM 729 C CA . MET A 1 93 ? 22.917 -3.173 7.934 1.00 84.75 93 MET A CA 1
ATOM 730 C C . MET A 1 93 ? 23.438 -3.292 6.501 1.00 84.75 93 MET A C 1
ATOM 732 O O . MET A 1 93 ? 24.648 -3.347 6.289 1.00 84.75 93 MET A O 1
ATOM 736 N N . VAL A 1 94 ? 22.529 -3.335 5.530 1.00 84.44 94 VAL A N 1
ATOM 737 C CA . VAL A 1 94 ? 22.860 -3.623 4.131 1.00 84.44 94 VAL A CA 1
ATOM 738 C C . VAL A 1 94 ? 22.964 -2.324 3.331 1.00 84.44 94 VAL A C 1
ATOM 740 O O . VAL A 1 94 ? 22.153 -1.416 3.506 1.00 84.44 94 VAL A O 1
ATOM 743 N N . SER A 1 95 ? 23.961 -2.229 2.448 1.00 77.69 95 SER A N 1
ATOM 744 C CA . SER A 1 95 ? 24.120 -1.113 1.503 1.00 77.69 95 SER A CA 1
ATOM 745 C C . SER A 1 95 ? 23.216 -1.236 0.271 1.00 77.69 95 SER A C 1
ATOM 747 O O . SER A 1 95 ? 22.814 -0.219 -0.289 1.00 77.69 95 SER A O 1
ATOM 749 N N . ASP A 1 96 ? 22.877 -2.462 -0.134 1.00 79.69 96 ASP A N 1
ATOM 750 C CA . ASP A 1 96 ? 21.911 -2.766 -1.190 1.00 79.69 96 ASP A CA 1
ATOM 751 C C . ASP A 1 96 ? 20.601 -3.308 -0.590 1.00 79.69 96 ASP A C 1
ATOM 753 O O . ASP A 1 96 ? 20.573 -4.330 0.094 1.00 79.69 96 ASP A O 1
ATOM 757 N N . MET A 1 97 ? 19.472 -2.656 -0.881 1.00 79.38 97 MET A N 1
ATOM 758 C CA . MET A 1 97 ? 18.160 -3.118 -0.415 1.00 79.38 97 MET A CA 1
ATOM 759 C C . MET A 1 97 ? 17.804 -4.525 -0.922 1.00 79.38 97 MET A C 1
ATOM 761 O O . MET A 1 97 ? 16.915 -5.150 -0.343 1.00 79.38 97 MET A O 1
ATOM 765 N N . SER A 1 98 ? 18.465 -5.048 -1.959 1.00 83.06 98 SER A N 1
ATOM 766 C CA . SER A 1 98 ? 18.199 -6.372 -2.535 1.00 83.06 98 SER A CA 1
ATOM 767 C C . SER A 1 98 ? 18.485 -7.559 -1.594 1.00 83.06 98 SER A C 1
ATOM 769 O O . SER A 1 98 ? 17.883 -8.630 -1.775 1.00 83.06 98 SER A O 1
ATOM 771 N N . GLU A 1 99 ? 19.325 -7.362 -0.569 1.00 84.06 99 GLU A N 1
ATOM 772 C CA . GLU A 1 99 ? 19.643 -8.359 0.473 1.00 84.06 99 GLU A CA 1
ATOM 773 C C . GLU A 1 99 ? 18.938 -8.076 1.815 1.00 84.06 99 GLU A C 1
ATOM 775 O O . GLU A 1 99 ? 19.124 -8.797 2.796 1.00 84.06 99 GLU A O 1
ATOM 780 N N . SER A 1 100 ? 18.090 -7.043 1.870 1.00 88.38 100 SER A N 1
ATOM 781 C CA . SER A 1 100 ? 17.302 -6.726 3.065 1.00 88.38 100 SER A CA 1
ATOM 782 C C . SER A 1 100 ? 16.240 -7.794 3.365 1.00 88.38 100 SER A C 1
ATOM 784 O O . SER A 1 100 ? 15.747 -8.496 2.472 1.00 88.38 100 SER A O 1
ATOM 786 N N . PHE A 1 101 ? 15.788 -7.865 4.622 1.00 87.94 101 PHE A N 1
ATOM 787 C CA . PHE A 1 101 ? 14.612 -8.658 4.999 1.00 87.94 101 PHE A CA 1
ATOM 788 C C . PHE A 1 101 ? 13.381 -8.271 4.171 1.00 87.94 101 PHE A C 1
ATOM 790 O O . PHE A 1 101 ? 12.591 -9.136 3.792 1.00 87.94 101 PHE A O 1
ATOM 797 N N . GLY A 1 102 ? 13.243 -6.985 3.840 1.00 86.25 102 GLY A N 1
ATOM 798 C CA . GLY A 1 102 ? 12.213 -6.469 2.949 1.00 86.25 102 GLY A CA 1
ATOM 799 C C . GLY A 1 102 ? 12.250 -7.141 1.580 1.00 86.25 102 GLY A C 1
ATOM 800 O O . GLY A 1 102 ? 11.219 -7.623 1.118 1.00 86.25 102 GLY A O 1
ATOM 801 N N . ALA A 1 103 ? 13.425 -7.254 0.958 1.00 87.38 103 ALA A N 1
ATOM 802 C CA . ALA A 1 103 ? 13.573 -7.948 -0.319 1.00 87.38 103 ALA A CA 1
ATOM 803 C C . ALA A 1 103 ? 13.286 -9.451 -0.216 1.00 87.38 103 ALA A C 1
ATOM 805 O O . ALA A 1 103 ? 12.663 -10.010 -1.120 1.00 87.38 103 ALA A O 1
ATOM 806 N N . ALA A 1 104 ? 13.670 -10.106 0.884 1.00 88.62 104 ALA A N 1
ATOM 807 C CA . ALA A 1 104 ? 13.333 -11.511 1.121 1.00 88.62 104 ALA A CA 1
ATOM 808 C C . ALA A 1 104 ? 11.810 -11.727 1.213 1.00 88.62 104 ALA A C 1
ATOM 810 O O . ALA A 1 104 ? 11.263 -12.602 0.539 1.00 88.62 104 ALA A O 1
ATOM 811 N N . ILE A 1 105 ? 11.108 -10.881 1.976 1.00 90.19 105 ILE A N 1
ATOM 812 C CA . ILE A 1 105 ? 9.639 -10.883 2.063 1.00 90.19 105 ILE A CA 1
ATOM 813 C C . ILE A 1 105 ? 9.023 -10.560 0.695 1.00 90.19 105 ILE A C 1
ATOM 815 O O . ILE A 1 105 ? 8.073 -11.214 0.266 1.00 90.19 105 ILE A O 1
ATOM 819 N N . GLY A 1 106 ? 9.590 -9.586 -0.020 1.00 88.88 106 GLY A N 1
ATOM 820 C CA . GLY A 1 106 ? 9.147 -9.181 -1.349 1.00 88.88 106 GLY A CA 1
ATOM 821 C C . GLY A 1 106 ? 9.195 -10.326 -2.357 1.00 88.88 106 GLY A C 1
ATOM 822 O O . GLY A 1 106 ? 8.207 -10.577 -3.042 1.00 88.88 106 GLY A O 1
ATOM 823 N N . LYS A 1 107 ? 10.306 -11.069 -2.395 1.00 89.62 107 LYS A N 1
ATOM 824 C CA . LYS A 1 107 ? 10.485 -12.259 -3.244 1.00 89.62 107 LYS A CA 1
ATOM 825 C C . LYS A 1 107 ? 9.570 -13.418 -2.829 1.00 89.62 107 LYS A C 1
ATOM 827 O O . LYS A 1 107 ? 9.143 -14.187 -3.680 1.00 89.62 107 LYS A O 1
ATOM 832 N N . ALA A 1 108 ? 9.244 -13.543 -1.541 1.00 91.44 108 ALA A N 1
ATOM 833 C CA . ALA A 1 108 ? 8.319 -14.570 -1.060 1.00 91.44 108 ALA A CA 1
ATOM 834 C C . ALA A 1 108 ? 6.856 -14.284 -1.448 1.00 91.44 108 ALA A C 1
ATOM 836 O O . ALA A 1 108 ? 6.092 -15.211 -1.711 1.00 91.44 108 ALA A O 1
ATOM 837 N N . ILE A 1 109 ? 6.459 -13.008 -1.488 1.00 90.94 109 ILE A N 1
ATOM 838 C CA . ILE A 1 109 ? 5.086 -12.579 -1.799 1.00 90.94 109 ILE A CA 1
ATOM 839 C C . ILE A 1 109 ? 4.883 -12.331 -3.304 1.00 90.94 109 ILE A C 1
ATOM 841 O O . ILE A 1 109 ? 3.752 -12.441 -3.782 1.00 90.94 109 ILE A O 1
ATOM 845 N N . SER A 1 110 ? 5.941 -12.055 -4.076 1.00 90.06 110 SER A N 1
ATOM 846 C CA . SER A 1 110 ? 5.839 -11.787 -5.519 1.00 90.06 110 SER A CA 1
ATOM 847 C C . SER A 1 110 ? 5.034 -12.826 -6.323 1.00 90.06 110 SER A C 1
ATOM 849 O O . SER A 1 110 ? 4.228 -12.396 -7.151 1.00 90.06 110 SER A O 1
ATOM 851 N N . PRO A 1 111 ? 5.087 -14.152 -6.048 1.00 89.62 111 PRO A N 1
ATOM 852 C CA . PRO A 1 111 ? 4.307 -15.133 -6.806 1.00 89.62 111 PRO A CA 1
ATOM 853 C C . PRO A 1 111 ? 2.798 -14.939 -6.642 1.00 89.62 111 PRO A C 1
ATOM 855 O O . PRO A 1 111 ? 2.033 -15.208 -7.565 1.00 89.62 111 PRO A O 1
ATOM 858 N N . VAL A 1 112 ? 2.364 -14.448 -5.477 1.00 92.19 112 VAL A N 1
ATOM 859 C CA . VAL A 1 112 ? 0.953 -14.142 -5.208 1.00 92.19 112 VAL A CA 1
ATOM 860 C C . VAL A 1 112 ? 0.507 -12.953 -6.049 1.00 92.19 112 VAL A C 1
ATOM 862 O O . VAL A 1 112 ? -0.624 -12.925 -6.513 1.00 92.19 112 VAL A O 1
ATOM 865 N N . LEU A 1 113 ? 1.388 -11.983 -6.287 1.00 91.00 113 LEU A N 1
ATOM 866 C CA . LEU A 1 113 ? 1.105 -10.768 -7.053 1.00 91.00 113 LEU A CA 1
ATOM 867 C C . LEU A 1 113 ? 1.339 -10.917 -8.566 1.00 91.00 113 LEU A C 1
ATOM 869 O O . LEU A 1 113 ? 0.892 -10.072 -9.343 1.00 91.00 113 LEU A O 1
ATOM 873 N N . ARG A 1 114 ? 1.949 -12.020 -9.008 1.00 88.38 114 ARG A N 1
ATOM 874 C CA . ARG A 1 114 ? 2.162 -12.337 -10.426 1.00 88.38 114 ARG A CA 1
ATOM 875 C C . ARG A 1 114 ? 0.885 -12.296 -11.285 1.00 88.38 114 ARG A C 1
ATOM 877 O O . ARG A 1 114 ? 0.949 -11.695 -12.355 1.00 88.38 114 ARG A O 1
ATOM 884 N N . PRO A 1 115 ? -0.282 -12.826 -10.858 1.00 89.50 115 PRO A N 1
ATOM 885 C CA . PRO A 1 115 ? -1.520 -12.729 -11.640 1.00 89.50 115 PRO A CA 1
ATOM 886 C C . PRO A 1 115 ? -2.038 -11.291 -11.803 1.00 89.50 115 PRO A C 1
ATOM 888 O O . PRO A 1 115 ? -2.878 -11.037 -12.657 1.00 89.50 115 PRO A O 1
ATOM 891 N N . ALA A 1 116 ? -1.557 -10.345 -10.989 1.00 88.69 116 ALA A N 1
ATOM 892 C CA . ALA A 1 116 ? -1.876 -8.923 -11.105 1.00 88.69 116 ALA A CA 1
ATOM 893 C C . ALA A 1 116 ? -0.880 -8.162 -11.997 1.00 88.69 116 ALA A C 1
ATOM 895 O O . ALA A 1 116 ? -0.966 -6.941 -12.100 1.00 88.69 116 ALA A O 1
ATOM 896 N N . GLY A 1 117 ? 0.095 -8.852 -12.604 1.00 84.75 117 GLY A N 1
ATOM 897 C CA . GLY A 1 117 ? 1.173 -8.217 -13.368 1.00 84.75 117 GLY A CA 1
ATOM 898 C C . GLY A 1 117 ? 2.233 -7.544 -12.495 1.00 84.75 117 GLY A C 1
ATOM 899 O O . GLY A 1 117 ? 2.999 -6.712 -12.979 1.00 84.75 117 GLY A O 1
ATOM 900 N N . LEU A 1 118 ? 2.274 -7.880 -11.200 1.00 88.75 118 LEU A N 1
ATOM 901 C CA . LEU A 1 118 ? 3.122 -7.255 -10.181 1.00 88.75 118 LEU A CA 1
ATOM 902 C C . LEU A 1 118 ? 4.164 -8.248 -9.629 1.00 88.75 118 LEU A C 1
ATOM 904 O O . LEU A 1 118 ? 4.353 -8.361 -8.422 1.00 88.75 118 LEU A O 1
ATOM 908 N N . ASP A 1 119 ? 4.849 -8.974 -10.516 1.00 87.06 119 ASP A N 1
ATOM 909 C CA . ASP A 1 119 ? 5.819 -10.038 -10.171 1.00 87.06 119 ASP A CA 1
ATOM 910 C C . ASP A 1 119 ? 7.171 -9.511 -9.631 1.00 87.06 119 ASP A C 1
ATOM 912 O O . ASP A 1 119 ? 8.076 -10.272 -9.295 1.00 87.06 119 ASP A O 1
ATOM 916 N N . MET A 1 120 ? 7.339 -8.190 -9.538 1.00 88.12 120 MET A N 1
ATOM 917 C CA . MET A 1 120 ? 8.586 -7.573 -9.082 1.00 88.12 120 MET A CA 1
ATOM 918 C C . MET A 1 120 ? 8.623 -7.470 -7.556 1.00 88.12 120 MET A C 1
ATOM 920 O O . MET A 1 120 ? 7.738 -6.869 -6.943 1.00 88.12 120 MET A O 1
ATOM 924 N N . TRP A 1 121 ? 9.697 -7.961 -6.933 1.00 90.19 121 TRP A N 1
ATOM 925 C CA . TRP A 1 121 ? 9.878 -7.852 -5.482 1.00 90.19 121 TRP A CA 1
ATOM 926 C C . TRP A 1 121 ? 9.911 -6.388 -5.014 1.00 90.19 121 TRP A C 1
ATOM 928 O O . TRP A 1 121 ? 9.401 -6.082 -3.939 1.00 90.19 121 TRP A O 1
ATOM 938 N N . GLN A 1 122 ? 10.425 -5.471 -5.845 1.00 90.25 122 GLN A N 1
ATOM 939 C CA . GLN A 1 122 ? 10.447 -4.032 -5.575 1.00 90.25 122 GLN A CA 1
ATOM 940 C C . GLN A 1 122 ? 9.034 -3.465 -5.396 1.00 90.25 122 GLN A C 1
ATOM 942 O O . GLN A 1 122 ? 8.818 -2.629 -4.523 1.00 90.25 122 GLN A O 1
ATOM 947 N N . VAL A 1 123 ? 8.057 -3.946 -6.178 1.00 91.12 123 VAL A N 1
ATOM 948 C CA . VAL A 1 123 ? 6.650 -3.528 -6.052 1.00 91.12 123 VAL A CA 1
ATOM 949 C C . VAL A 1 123 ? 6.115 -3.936 -4.688 1.00 91.12 123 VAL A C 1
ATOM 951 O O . VAL A 1 123 ? 5.493 -3.130 -4.004 1.00 91.12 123 VAL A O 1
ATOM 954 N N . VAL A 1 124 ? 6.384 -5.171 -4.263 1.00 91.25 124 VAL A N 1
ATOM 955 C CA . VAL A 1 124 ? 5.936 -5.664 -2.957 1.00 91.25 124 VAL A CA 1
ATOM 956 C C . VAL A 1 124 ? 6.552 -4.846 -1.827 1.00 91.25 124 VAL A C 1
ATOM 958 O O . VAL A 1 124 ? 5.847 -4.420 -0.917 1.00 91.25 124 VAL A O 1
ATOM 961 N N . VAL A 1 125 ? 7.856 -4.583 -1.902 1.00 90.62 125 VAL A N 1
ATOM 962 C CA . VAL A 1 125 ? 8.571 -3.774 -0.911 1.00 90.62 125 VAL A CA 1
ATOM 963 C C . VAL A 1 125 ? 8.021 -2.345 -0.861 1.00 90.62 125 VAL A C 1
ATOM 965 O O . VAL A 1 125 ? 7.789 -1.821 0.229 1.00 90.62 125 VAL A O 1
ATOM 968 N N . ALA A 1 126 ? 7.718 -1.748 -2.016 1.00 90.62 126 ALA A N 1
ATOM 969 C CA . ALA A 1 126 ? 7.074 -0.439 -2.101 1.00 90.62 126 ALA A CA 1
ATOM 970 C C . ALA A 1 126 ? 5.634 -0.443 -1.546 1.00 90.62 126 ALA A C 1
ATOM 972 O O . ALA A 1 126 ? 5.201 0.528 -0.935 1.00 90.62 126 ALA A O 1
ATOM 973 N N . LEU A 1 127 ? 4.877 -1.533 -1.704 1.00 91.12 127 LEU A N 1
ATOM 974 C CA . LEU A 1 127 ? 3.546 -1.673 -1.100 1.00 91.12 127 LEU A CA 1
ATOM 975 C C . LEU A 1 127 ? 3.619 -1.820 0.427 1.00 91.12 127 LEU A C 1
ATOM 977 O O . LEU A 1 127 ? 2.768 -1.273 1.132 1.00 91.12 127 LEU A O 1
ATOM 981 N N . ILE A 1 128 ? 4.642 -2.516 0.940 1.00 89.06 128 ILE A N 1
ATOM 982 C CA . ILE A 1 128 ? 4.908 -2.647 2.381 1.00 89.06 128 ILE A CA 1
ATOM 983 C C . ILE A 1 128 ? 5.248 -1.281 2.983 1.00 89.06 128 ILE A C 1
ATOM 985 O O . ILE A 1 128 ? 4.657 -0.902 3.995 1.00 89.06 128 ILE A O 1
ATOM 989 N N . SER A 1 129 ? 6.145 -0.510 2.357 1.00 87.19 129 SER A N 1
ATOM 990 C CA . SER A 1 129 ? 6.446 0.855 2.812 1.00 87.19 129 SER A CA 1
ATOM 991 C C . SER A 1 129 ? 5.217 1.767 2.720 1.00 87.19 129 SER A C 1
ATOM 993 O O . SER A 1 129 ? 4.979 2.588 3.609 1.00 87.19 129 SER A O 1
ATOM 995 N N . GLY A 1 130 ? 4.362 1.544 1.719 1.00 87.44 130 GLY A N 1
ATOM 996 C CA . GLY A 1 130 ? 3.088 2.233 1.549 1.00 87.44 130 GLY A CA 1
ATOM 997 C C . GLY A 1 130 ? 2.096 2.065 2.708 1.00 87.44 130 GLY A C 1
ATOM 998 O O . GLY A 1 130 ? 1.175 2.868 2.839 1.00 87.44 130 GLY A O 1
ATOM 999 N N . ILE A 1 131 ? 2.253 1.049 3.571 1.00 86.12 131 ILE A N 1
ATOM 1000 C CA . ILE A 1 131 ? 1.409 0.866 4.771 1.00 86.12 131 ILE A CA 1
ATOM 1001 C C . ILE A 1 131 ? 1.614 2.013 5.776 1.00 86.12 131 ILE A C 1
ATOM 1003 O O . ILE A 1 131 ? 0.688 2.353 6.523 1.00 86.12 131 ILE A O 1
ATOM 1007 N N . ALA A 1 132 ? 2.802 2.628 5.799 1.00 81.88 132 ALA A N 1
ATOM 1008 C CA . ALA A 1 132 ? 3.040 3.832 6.591 1.00 81.88 132 ALA A CA 1
ATOM 1009 C C . ALA A 1 132 ? 2.304 5.036 5.988 1.00 81.88 132 ALA A C 1
ATOM 1011 O O . ALA A 1 132 ? 1.548 5.705 6.693 1.00 81.88 132 ALA A O 1
ATOM 1012 N N . ALA A 1 133 ? 2.486 5.271 4.685 1.00 82.62 133 ALA A N 1
ATOM 1013 C CA . ALA A 1 133 ? 1.797 6.313 3.932 1.00 82.62 133 ALA A CA 1
ATOM 1014 C C . ALA A 1 133 ? 1.737 5.977 2.432 1.00 82.62 133 ALA A C 1
ATOM 1016 O O . ALA A 1 133 ? 2.734 5.583 1.833 1.00 82.62 133 ALA A O 1
ATOM 1017 N N . LYS A 1 134 ? 0.574 6.179 1.799 1.00 83.06 134 LYS A N 1
ATOM 1018 C CA . LYS A 1 134 ? 0.319 5.783 0.398 1.00 83.06 134 LYS A CA 1
ATOM 1019 C C . LYS A 1 134 ? 1.233 6.476 -0.616 1.00 83.06 134 LYS A C 1
ATOM 1021 O O . LYS A 1 134 ? 1.630 5.873 -1.606 1.00 83.06 134 LYS A O 1
ATOM 1026 N N . GLU A 1 135 ? 1.585 7.728 -0.366 1.00 81.75 135 GLU A N 1
ATOM 1027 C CA . GLU A 1 135 ? 2.484 8.515 -1.221 1.00 81.75 135 GLU A CA 1
ATOM 1028 C C . GLU A 1 135 ? 3.941 8.034 -1.177 1.00 81.75 135 GLU A C 1
ATOM 1030 O O . GLU A 1 135 ? 4.672 8.178 -2.156 1.00 81.75 135 GLU A O 1
ATOM 1035 N N . VAL A 1 136 ? 4.338 7.356 -0.095 1.00 84.06 136 VAL A N 1
ATOM 1036 C CA . VAL A 1 136 ? 5.684 6.783 0.060 1.00 84.06 136 VAL A CA 1
ATOM 1037 C C . VAL A 1 136 ? 5.928 5.641 -0.926 1.00 84.06 136 VAL A C 1
ATOM 1039 O O . VAL A 1 136 ? 7.085 5.350 -1.227 1.00 84.06 136 VAL A O 1
ATOM 1042 N N . VAL A 1 137 ? 4.878 5.035 -1.498 1.00 88.19 137 VAL A N 1
ATOM 1043 C CA . VAL A 1 137 ? 5.019 4.020 -2.556 1.00 88.19 137 VAL A CA 1
ATOM 1044 C C . VAL A 1 137 ? 5.841 4.589 -3.713 1.00 88.19 137 VAL A C 1
ATOM 1046 O O . VAL A 1 137 ? 6.837 3.984 -4.097 1.00 88.19 137 VAL A O 1
ATOM 1049 N N . VAL A 1 138 ? 5.494 5.780 -4.217 1.00 83.94 138 VAL A N 1
ATOM 1050 C CA . VAL A 1 138 ? 6.192 6.398 -5.359 1.00 83.94 138 VAL A CA 1
ATOM 1051 C C . VAL A 1 138 ? 7.640 6.719 -4.994 1.00 83.94 138 VAL A C 1
ATOM 1053 O O . VAL A 1 138 ? 8.546 6.331 -5.724 1.00 83.94 138 VAL A O 1
ATOM 1056 N N . SER A 1 139 ? 7.881 7.327 -3.830 1.00 83.06 139 SER A N 1
ATOM 1057 C CA . SER A 1 139 ? 9.240 7.608 -3.348 1.00 83.06 139 SER A CA 1
ATOM 1058 C C . SER A 1 139 ? 10.082 6.337 -3.176 1.00 83.06 139 SER A C 1
ATOM 1060 O O . SER A 1 139 ? 11.274 6.340 -3.475 1.00 83.06 139 SER A O 1
ATOM 1062 N N . SER A 1 140 ? 9.463 5.227 -2.762 1.00 86.38 140 SER A N 1
ATOM 1063 C CA . SER A 1 140 ? 10.146 3.934 -2.628 1.00 86.38 140 SER A CA 1
ATOM 1064 C C . SER A 1 140 ? 10.582 3.379 -3.979 1.00 86.38 140 SER A C 1
ATOM 1066 O O . SER A 1 140 ? 11.661 2.803 -4.063 1.00 86.38 140 SER A O 1
ATOM 1068 N N . PHE A 1 141 ? 9.799 3.587 -5.046 1.00 86.06 141 PHE A N 1
ATOM 1069 C CA . PHE A 1 141 ? 10.236 3.249 -6.404 1.00 86.06 141 PHE A CA 1
ATOM 1070 C C . PHE A 1 141 ? 11.491 4.038 -6.801 1.00 86.06 141 PHE A C 1
ATOM 1072 O O . PHE A 1 141 ? 12.400 3.458 -7.379 1.00 86.06 141 PHE A O 1
ATOM 1079 N N . GLY A 1 142 ? 11.608 5.319 -6.445 1.00 83.44 142 GLY A N 1
ATOM 1080 C CA . GLY A 1 142 ? 12.837 6.078 -6.718 1.00 83.44 142 GLY A CA 1
ATOM 1081 C C . GLY A 1 142 ? 14.051 5.463 -6.040 1.00 83.44 142 GLY A C 1
ATOM 1082 O O . GLY A 1 142 ? 15.038 5.171 -6.703 1.00 83.44 142 GLY A O 1
ATOM 1083 N N . ILE A 1 143 ? 13.941 5.167 -4.745 1.00 83.75 143 ILE A N 1
ATOM 1084 C CA . ILE A 1 143 ? 15.042 4.573 -3.975 1.00 83.75 143 ILE A CA 1
ATOM 1085 C C . ILE A 1 143 ? 15.418 3.188 -4.530 1.00 83.75 143 ILE A C 1
ATOM 1087 O O . ILE A 1 143 ? 16.592 2.922 -4.770 1.00 83.75 143 ILE A O 1
ATOM 1091 N N . LEU A 1 144 ? 14.432 2.323 -4.797 1.00 85.00 144 LEU A N 1
ATOM 1092 C CA . LEU A 1 144 ? 14.656 0.945 -5.256 1.00 85.00 144 LEU A CA 1
ATOM 1093 C C . LEU A 1 144 ? 15.202 0.849 -6.687 1.00 85.00 144 LEU A C 1
ATOM 1095 O O . LEU A 1 144 ? 15.884 -0.121 -7.009 1.00 85.00 144 LEU A O 1
ATOM 1099 N N . PHE A 1 145 ? 14.899 1.827 -7.543 1.00 83.94 145 PHE A N 1
ATOM 1100 C CA . PHE A 1 145 ? 15.421 1.903 -8.911 1.00 83.94 145 PHE A CA 1
ATOM 1101 C C . PHE A 1 145 ? 16.627 2.852 -9.043 1.00 83.94 145 PHE A C 1
ATOM 1103 O O . PHE A 1 145 ? 17.100 3.081 -10.154 1.00 83.94 145 PHE A O 1
ATOM 1110 N N . GLY A 1 146 ? 17.148 3.385 -7.930 1.00 80.00 146 GLY A N 1
ATOM 1111 C CA . GLY A 1 146 ? 18.355 4.220 -7.908 1.00 80.00 146 GLY A CA 1
ATOM 1112 C C . GLY A 1 146 ? 18.170 5.640 -8.457 1.00 80.00 146 GLY A C 1
ATOM 1113 O O . GLY A 1 146 ? 19.133 6.264 -8.896 1.00 80.00 146 GLY A O 1
ATOM 1114 N N . ILE A 1 147 ? 16.944 6.163 -8.449 1.00 81.31 147 ILE A N 1
ATOM 1115 C CA . ILE A 1 147 ? 16.593 7.500 -8.938 1.00 81.31 147 ILE A CA 1
ATOM 1116 C C . ILE A 1 147 ? 16.425 8.440 -7.745 1.00 81.31 147 ILE A C 1
ATOM 1118 O O . ILE A 1 147 ? 15.470 8.326 -6.977 1.00 81.31 147 ILE A O 1
ATOM 1122 N N . GLY A 1 148 ? 17.364 9.380 -7.606 1.00 68.19 148 GLY A N 1
ATOM 1123 C CA . GLY A 1 148 ? 17.442 10.285 -6.455 1.00 68.19 148 GLY A CA 1
ATOM 1124 C C . GLY A 1 148 ? 16.283 11.279 -6.335 1.00 68.19 148 GLY A C 1
ATOM 1125 O O . GLY A 1 148 ? 15.828 11.531 -5.224 1.00 68.19 148 GLY A O 1
ATOM 1126 N N . ASP A 1 149 ? 15.774 11.814 -7.452 1.00 75.38 149 ASP A N 1
ATOM 1127 C CA . ASP A 1 149 ? 14.633 12.740 -7.435 1.00 75.38 149 ASP A CA 1
ATOM 1128 C C . ASP A 1 149 ? 13.620 12.443 -8.548 1.00 75.38 149 ASP A C 1
ATOM 1130 O O . ASP A 1 149 ? 13.792 12.809 -9.713 1.00 75.38 149 ASP A O 1
ATOM 1134 N N . ILE A 1 150 ? 12.521 11.798 -8.156 1.00 74.00 150 ILE A N 1
ATOM 1135 C CA . ILE A 1 150 ? 11.384 11.468 -9.026 1.00 74.00 150 ILE A CA 1
ATOM 1136 C C . ILE A 1 150 ? 10.506 12.702 -9.292 1.00 74.00 150 ILE A C 1
ATOM 1138 O O . ILE A 1 150 ? 9.637 12.663 -10.155 1.00 74.00 150 ILE A O 1
ATOM 1142 N N . SER A 1 151 ? 10.702 13.806 -8.569 1.00 74.06 151 SER A N 1
ATOM 1143 C CA . SER A 1 151 ? 9.942 15.049 -8.768 1.00 74.06 151 SER A CA 1
ATOM 1144 C C . SER A 1 151 ? 10.406 15.799 -10.021 1.00 74.06 151 SER A C 1
ATOM 1146 O O . SER A 1 151 ? 9.676 16.636 -10.553 1.00 74.06 151 SER A O 1
ATOM 1148 N N . SER A 1 152 ? 11.611 15.487 -10.505 1.00 80.44 152 SER A N 1
ATOM 1149 C CA . SER A 1 152 ? 12.180 16.036 -11.732 1.00 80.44 152 SER A CA 1
ATOM 1150 C C . SER A 1 152 ? 11.633 15.334 -12.983 1.00 80.44 152 SER A C 1
ATOM 1152 O O . SER A 1 152 ? 11.389 14.125 -12.993 1.00 80.44 152 SER A O 1
ATOM 1154 N N . VAL A 1 153 ? 11.473 16.085 -14.079 1.00 77.44 153 VAL A N 1
ATOM 1155 C CA . VAL A 1 153 ? 11.019 15.538 -15.376 1.00 77.44 153 VAL A CA 1
ATOM 1156 C C . VAL A 1 153 ? 11.986 14.461 -15.888 1.00 77.44 153 VAL A C 1
ATOM 1158 O O . VAL A 1 153 ? 11.555 13.444 -16.431 1.00 77.44 153 VAL A O 1
ATOM 1161 N N . GLU A 1 154 ? 13.286 14.648 -15.652 1.00 78.69 154 GLU A N 1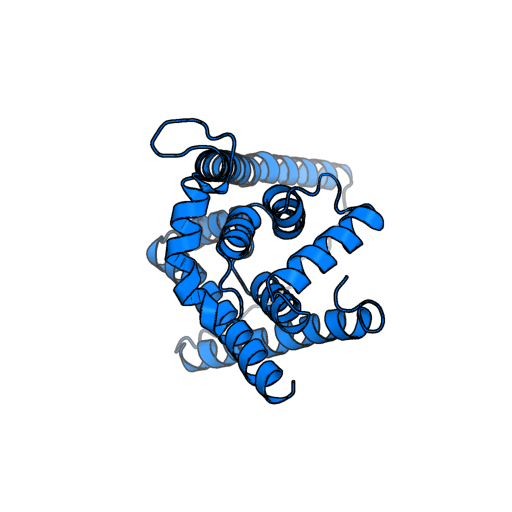
ATOM 1162 C CA . GLU A 1 154 ? 14.350 13.708 -16.019 1.00 78.69 154 GLU A CA 1
ATOM 1163 C C . GLU A 1 154 ? 14.281 12.410 -15.201 1.00 78.69 154 GLU A C 1
ATOM 1165 O O . GLU A 1 154 ? 14.326 11.319 -15.772 1.00 78.69 154 GLU A O 1
ATOM 1170 N N . GLY A 1 155 ? 14.083 12.505 -13.881 1.00 77.88 155 GLY A N 1
ATOM 1171 C CA . GLY A 1 155 ? 13.922 11.341 -13.007 1.00 77.88 155 GLY A CA 1
ATOM 1172 C C . GLY A 1 155 ? 12.677 10.520 -13.345 1.00 77.88 155 GLY A C 1
ATOM 1173 O O . GLY A 1 155 ? 12.726 9.289 -13.376 1.00 77.88 155 GLY A O 1
ATOM 1174 N N . MET A 1 156 ? 11.571 11.185 -13.690 1.00 76.38 156 MET A N 1
ATOM 1175 C CA . MET A 1 156 ? 10.353 10.518 -14.159 1.00 76.38 156 MET A CA 1
ATOM 1176 C C . MET A 1 156 ? 10.554 9.775 -15.488 1.00 76.38 156 MET A C 1
ATOM 1178 O O . MET A 1 156 ? 10.048 8.660 -15.654 1.00 76.38 156 MET A O 1
ATOM 1182 N N . ALA A 1 157 ? 11.285 10.372 -16.433 1.00 78.75 157 ALA A N 1
ATOM 1183 C CA . ALA A 1 157 ? 11.597 9.744 -17.714 1.00 78.75 157 ALA A CA 1
ATOM 1184 C C . ALA A 1 157 ? 12.523 8.531 -17.531 1.00 78.75 157 ALA A C 1
ATOM 1186 O O . ALA A 1 157 ? 12.221 7.453 -18.052 1.00 78.75 157 ALA A O 1
ATOM 1187 N N . GLY A 1 158 ? 13.576 8.669 -16.717 1.00 80.25 158 GLY A N 1
ATOM 1188 C CA . GLY A 1 158 ? 14.496 7.579 -16.382 1.00 80.25 158 GLY A CA 1
ATOM 1189 C C . GLY A 1 158 ? 13.791 6.392 -15.723 1.00 80.25 158 GLY A C 1
ATOM 1190 O O . GLY A 1 158 ? 14.003 5.247 -16.122 1.00 80.25 158 GLY A O 1
ATOM 1191 N N . LEU A 1 159 ? 12.864 6.657 -14.793 1.00 81.62 159 LEU A N 1
ATOM 1192 C CA . LEU A 1 159 ? 12.063 5.611 -14.149 1.00 81.62 159 LEU A CA 1
ATOM 1193 C C . LEU A 1 159 ? 11.205 4.859 -15.171 1.00 81.62 159 LEU A C 1
ATOM 1195 O O . LEU A 1 159 ? 11.150 3.631 -15.155 1.00 81.62 159 LEU A O 1
ATOM 1199 N N . SER A 1 160 ? 10.560 5.590 -16.082 1.00 79.69 160 SER A N 1
ATOM 1200 C CA . SER A 1 160 ? 9.711 5.002 -17.121 1.00 79.69 160 SER A CA 1
ATOM 1201 C C . SER A 1 160 ? 10.486 4.100 -18.079 1.00 79.69 160 SER A C 1
ATOM 1203 O O . SER A 1 160 ? 9.995 3.036 -18.451 1.00 79.69 160 SER A O 1
ATOM 1205 N N . GLN A 1 161 ? 11.714 4.492 -18.427 1.00 80.50 161 GLN A N 1
ATOM 1206 C CA . GLN A 1 161 ? 12.566 3.758 -19.354 1.00 80.50 161 GLN A CA 1
ATOM 1207 C C . GLN A 1 161 ? 13.126 2.484 -18.714 1.00 80.50 161 GLN A C 1
ATOM 1209 O O . GLN A 1 161 ? 13.113 1.428 -19.347 1.00 80.50 161 GLN A O 1
ATOM 1214 N N . LEU A 1 162 ? 13.549 2.555 -17.447 1.00 84.00 162 LEU A N 1
ATOM 1215 C CA . LEU A 1 162 ? 13.978 1.381 -16.683 1.00 84.00 162 LEU A CA 1
ATOM 1216 C C . LEU A 1 162 ? 12.829 0.388 -16.494 1.00 84.00 162 LEU A C 1
ATOM 1218 O O . LEU A 1 162 ? 12.994 -0.802 -16.751 1.00 84.00 162 LEU A O 1
ATOM 1222 N N . LEU A 1 163 ? 11.647 0.876 -16.108 1.00 84.19 163 LEU A N 1
ATOM 1223 C CA . LEU A 1 163 ? 10.452 0.045 -15.946 1.00 84.19 163 LEU A CA 1
ATOM 1224 C C . LEU A 1 163 ? 10.055 -0.626 -17.267 1.00 84.19 163 LEU A C 1
ATOM 1226 O O . LEU A 1 163 ? 9.817 -1.833 -17.282 1.00 84.19 163 LEU A O 1
ATOM 1230 N N . ALA A 1 164 ? 10.070 0.111 -18.381 1.00 80.56 164 ALA A N 1
ATOM 1231 C CA . ALA A 1 164 ? 9.799 -0.449 -19.703 1.00 80.56 164 ALA A CA 1
ATOM 1232 C C . ALA A 1 164 ? 10.814 -1.538 -20.093 1.00 80.56 164 ALA A C 1
ATOM 1234 O O . ALA A 1 164 ? 10.415 -2.585 -20.600 1.00 80.56 164 ALA A O 1
ATOM 1235 N N . GLY A 1 165 ? 12.104 -1.337 -19.797 1.00 77.94 165 GLY A N 1
ATOM 1236 C CA . GLY A 1 165 ? 13.158 -2.325 -20.051 1.00 77.94 165 GLY A CA 1
ATOM 1237 C C . GLY A 1 165 ? 13.004 -3.630 -19.259 1.00 77.94 165 GLY A C 1
ATOM 1238 O O . GLY A 1 165 ? 13.471 -4.674 -19.702 1.00 77.94 165 GLY A O 1
ATOM 1239 N N . ILE A 1 166 ? 12.310 -3.588 -18.119 1.00 78.94 166 ILE A N 1
ATOM 1240 C CA . ILE A 1 166 ? 12.052 -4.742 -17.239 1.00 78.94 166 ILE A CA 1
ATOM 1241 C C . ILE A 1 166 ? 10.686 -5.395 -17.557 1.00 78.94 166 ILE A C 1
ATOM 1243 O O . ILE A 1 166 ? 10.299 -6.389 -16.948 1.00 78.94 166 ILE A O 1
ATOM 1247 N N . GLY A 1 167 ? 9.942 -4.871 -18.538 1.00 80.19 167 GLY A N 1
ATOM 1248 C CA . GLY A 1 167 ? 8.609 -5.364 -18.905 1.00 80.19 167 GLY A CA 1
ATOM 1249 C C . GLY A 1 167 ? 7.475 -4.804 -18.038 1.00 80.19 167 GLY A C 1
ATOM 1250 O O . GLY A 1 167 ? 6.350 -5.304 -18.085 1.00 80.19 167 GLY A O 1
ATOM 1251 N N . PHE A 1 168 ? 7.737 -3.753 -17.255 1.00 84.75 168 PHE A N 1
ATOM 1252 C CA . PHE A 1 168 ? 6.714 -3.031 -16.505 1.00 84.75 168 PHE A CA 1
ATOM 1253 C C . PHE A 1 168 ? 6.074 -1.945 -17.377 1.00 84.75 168 PHE A C 1
ATOM 1255 O O . PHE A 1 168 ? 6.542 -0.809 -17.460 1.00 84.75 168 PHE A O 1
ATOM 1262 N N . GLY A 1 169 ? 4.994 -2.324 -18.063 1.00 86.50 169 GLY A N 1
ATOM 1263 C CA . GLY A 1 169 ? 4.239 -1.442 -18.953 1.00 86.50 169 GLY A CA 1
ATOM 1264 C C . GLY A 1 169 ? 3.156 -0.610 -18.256 1.00 86.50 169 GLY A C 1
ATOM 1265 O O . GLY A 1 169 ? 2.931 -0.697 -17.046 1.00 86.50 169 GLY A O 1
ATOM 1266 N N . ALA A 1 170 ? 2.417 0.165 -19.056 1.00 86.81 170 ALA A N 1
ATOM 1267 C CA . ALA A 1 170 ? 1.300 0.987 -18.583 1.00 86.81 170 ALA A CA 1
ATOM 1268 C C . ALA A 1 170 ? 0.188 0.157 -17.912 1.00 86.81 170 ALA A C 1
ATOM 1270 O O . ALA A 1 170 ? -0.397 0.599 -16.923 1.00 86.81 170 ALA A O 1
ATOM 1271 N N . LEU A 1 171 ? -0.065 -1.064 -18.396 1.00 88.69 171 LEU A N 1
ATOM 1272 C CA . LEU A 1 171 ? -1.044 -1.973 -17.799 1.00 88.69 171 LEU A CA 1
ATOM 1273 C C . LEU A 1 171 ? -0.652 -2.373 -16.365 1.00 88.69 171 LEU A C 1
ATOM 1275 O O . LEU A 1 171 ? -1.483 -2.291 -15.462 1.00 88.69 171 LEU A O 1
ATOM 1279 N N . ASN A 1 172 ? 0.619 -2.721 -16.134 1.00 90.75 172 ASN A N 1
ATOM 1280 C CA . ASN A 1 172 ? 1.128 -3.054 -14.798 1.00 90.75 172 ASN A CA 1
ATOM 1281 C C . ASN A 1 172 ? 1.043 -1.831 -13.875 1.00 90.75 172 ASN A C 1
ATOM 1283 O O . ASN A 1 172 ? 0.638 -1.947 -12.720 1.00 90.75 172 ASN A O 1
ATOM 1287 N N . ALA A 1 173 ? 1.370 -0.642 -14.394 1.00 89.44 173 ALA A N 1
ATOM 1288 C CA . ALA A 1 173 ? 1.249 0.607 -13.647 1.00 89.44 173 ALA A CA 1
ATOM 1289 C C . ALA A 1 173 ? -0.203 0.879 -13.224 1.00 89.44 173 ALA A C 1
ATOM 1291 O O . ALA A 1 173 ? -0.454 1.285 -12.091 1.00 89.44 173 ALA A O 1
ATOM 1292 N N . TYR A 1 174 ? -1.170 0.620 -14.105 1.00 91.19 174 TYR A N 1
ATOM 1293 C CA . TYR A 1 174 ? -2.585 0.776 -13.787 1.00 91.19 174 TYR A CA 1
ATOM 1294 C C . TYR A 1 174 ? -3.078 -0.266 -12.776 1.00 91.19 174 TYR A C 1
ATOM 1296 O O . TYR A 1 174 ? -3.749 0.095 -11.810 1.00 91.19 174 TYR A O 1
ATOM 1304 N N . ALA A 1 175 ? -2.675 -1.531 -12.921 1.00 92.88 175 ALA A N 1
ATOM 1305 C CA . ALA A 1 175 ? -2.969 -2.578 -11.943 1.00 92.88 175 ALA A CA 1
ATOM 1306 C C . ALA A 1 175 ? -2.394 -2.245 -10.553 1.00 92.88 175 ALA A C 1
ATOM 1308 O O . ALA A 1 175 ? -3.087 -2.423 -9.546 1.00 92.88 175 ALA A O 1
ATOM 1309 N N . LEU A 1 176 ? -1.178 -1.685 -10.494 1.00 92.50 176 LEU A N 1
ATOM 1310 C CA . LEU A 1 176 ? -0.563 -1.180 -9.264 1.00 92.50 176 LEU A CA 1
ATOM 1311 C C . LEU A 1 176 ? -1.363 -0.021 -8.664 1.00 92.50 176 LEU A C 1
ATOM 1313 O O . LEU A 1 176 ? -1.616 -0.014 -7.465 1.00 92.50 176 LEU A O 1
ATOM 1317 N N . MET A 1 177 ? -1.790 0.945 -9.478 1.00 91.69 177 MET A N 1
ATOM 1318 C CA . MET A 1 177 ? -2.607 2.071 -9.020 1.00 91.69 177 MET A CA 1
ATOM 1319 C C . MET A 1 177 ? -3.944 1.604 -8.424 1.00 91.69 177 MET A C 1
ATOM 1321 O O . MET A 1 177 ? -4.331 2.064 -7.349 1.00 91.69 177 MET A O 1
ATOM 1325 N N . VAL A 1 178 ? -4.624 0.656 -9.076 1.00 93.50 178 VAL A N 1
ATOM 1326 C CA . VAL A 1 178 ? -5.867 0.046 -8.570 1.00 93.50 178 VAL A CA 1
ATOM 1327 C C . VAL A 1 178 ? -5.619 -0.715 -7.267 1.00 93.50 178 VAL A C 1
ATOM 1329 O O . VAL A 1 178 ? -6.395 -0.579 -6.319 1.00 93.50 178 VAL A O 1
ATOM 1332 N N . PHE A 1 179 ? -4.515 -1.463 -7.179 1.00 94.31 179 PHE A N 1
ATOM 1333 C CA . PHE A 1 179 ? -4.127 -2.131 -5.939 1.00 94.31 179 PHE A CA 1
ATOM 1334 C C . PHE A 1 179 ? -3.896 -1.106 -4.822 1.00 94.31 179 PHE A C 1
ATOM 1336 O O . PHE A 1 179 ? -4.484 -1.234 -3.750 1.00 94.31 179 PHE A O 1
ATOM 1343 N N . CYS A 1 180 ? -3.124 -0.045 -5.090 1.00 91.75 180 CYS A N 1
ATOM 1344 C CA . CYS A 1 180 ? -2.837 1.046 -4.158 1.00 91.75 180 CYS A CA 1
ATOM 1345 C C . CYS A 1 180 ? -4.103 1.746 -3.634 1.00 91.75 180 CYS A C 1
ATOM 1347 O O . CYS A 1 180 ? -4.163 2.117 -2.455 1.00 91.75 180 CYS A O 1
ATOM 1349 N N . LEU A 1 181 ? -5.116 1.883 -4.492 1.00 91.69 181 LEU A N 1
ATOM 1350 C CA . LEU A 1 181 ? -6.403 2.495 -4.170 1.00 91.69 181 LEU A CA 1
ATOM 1351 C C . LEU A 1 181 ? -7.244 1.645 -3.208 1.00 91.69 181 LEU A C 1
ATOM 1353 O O . LEU A 1 181 ? -7.884 2.199 -2.318 1.00 91.69 181 LEU A O 1
ATOM 1357 N N . LEU A 1 182 ? -7.238 0.318 -3.369 1.00 92.19 182 LEU A N 1
ATOM 1358 C CA . LEU A 1 182 ? -8.129 -0.589 -2.630 1.00 92.19 182 LEU A CA 1
ATOM 1359 C C . LEU A 1 182 ? -7.475 -1.281 -1.428 1.00 92.19 182 LEU A C 1
ATOM 1361 O O . LEU A 1 182 ? -8.186 -1.728 -0.527 1.00 92.19 182 LEU A O 1
ATOM 1365 N N . TYR A 1 183 ? -6.145 -1.408 -1.404 1.00 92.31 183 TYR A N 1
ATOM 1366 C CA . TYR A 1 183 ? -5.465 -2.094 -0.306 1.00 92.31 183 TYR A CA 1
ATOM 1367 C C . TYR A 1 183 ? -5.481 -1.271 0.987 1.00 92.31 183 TYR A C 1
ATOM 1369 O O . TYR A 1 183 ? -5.817 -0.084 1.006 1.00 92.31 183 TYR A O 1
ATOM 1377 N N . ILE A 1 184 ? -5.049 -1.927 2.064 1.00 88.19 184 ILE A N 1
ATOM 1378 C CA . ILE A 1 184 ? -4.914 -1.418 3.433 1.00 88.19 184 ILE A CA 1
ATOM 1379 C C . ILE A 1 184 ? -4.621 0.096 3.482 1.00 88.19 184 ILE A C 1
ATOM 1381 O O . ILE A 1 184 ? -3.629 0.536 2.898 1.00 88.19 184 ILE A O 1
ATOM 1385 N N . PRO A 1 185 ? -5.433 0.895 4.198 1.00 80.81 185 PRO A N 1
ATOM 1386 C CA . PRO A 1 185 ? -5.306 2.351 4.221 1.00 80.81 185 PRO A CA 1
ATOM 1387 C C . PRO A 1 185 ? -3.983 2.826 4.837 1.00 80.81 185 PRO A C 1
ATOM 1389 O O . PRO A 1 185 ? -3.160 3.399 4.134 1.00 80.81 185 PRO A O 1
ATOM 1392 N N . CYS A 1 186 ? -3.763 2.597 6.131 1.00 87.19 186 CYS A N 1
ATOM 1393 C CA . CYS A 1 186 ? -2.486 2.865 6.796 1.00 87.19 186 CYS A CA 1
ATOM 1394 C C . CYS A 1 186 ? -2.460 2.253 8.203 1.00 87.19 186 CYS A C 1
ATOM 1396 O O . CYS A 1 186 ? -3.510 1.922 8.768 1.00 87.19 186 CYS A O 1
ATOM 1398 N N . ALA A 1 187 ? -1.270 2.168 8.806 1.00 83.06 187 ALA A N 1
ATOM 1399 C CA . ALA A 1 187 ? -1.080 1.683 10.178 1.00 83.06 187 ALA A CA 1
ATOM 1400 C C . ALA A 1 187 ? -1.936 2.438 11.216 1.00 83.06 187 ALA A C 1
ATOM 1402 O O . ALA A 1 187 ? -2.474 1.826 12.139 1.00 83.06 187 ALA A O 1
ATOM 1403 N N . ALA A 1 188 ? -2.128 3.751 11.040 1.00 82.06 188 ALA A N 1
ATOM 1404 C CA . ALA A 1 188 ? -2.971 4.553 11.928 1.00 82.06 188 ALA A CA 1
ATOM 1405 C C . ALA A 1 188 ? -4.439 4.097 11.893 1.00 82.06 188 ALA A C 1
ATOM 1407 O O . ALA A 1 188 ? -5.063 3.939 12.941 1.00 82.06 188 ALA A O 1
ATOM 1408 N N . THR A 1 189 ? -4.970 3.816 10.700 1.00 85.31 189 THR A N 1
ATOM 1409 C CA . THR A 1 189 ? -6.350 3.342 10.541 1.00 85.31 189 THR A CA 1
ATOM 1410 C C . THR A 1 189 ? -6.523 1.954 11.152 1.00 85.31 189 THR A C 1
ATOM 1412 O O . THR A 1 189 ? -7.478 1.737 11.891 1.00 85.31 189 THR A O 1
ATOM 1415 N N . ILE A 1 190 ? -5.571 1.036 10.936 1.00 86.69 190 ILE A N 1
ATOM 1416 C CA . ILE A 1 190 ? -5.589 -0.291 11.580 1.00 86.69 190 ILE A CA 1
ATOM 1417 C C . ILE A 1 190 ? -5.593 -0.150 13.107 1.00 86.69 190 ILE A C 1
ATOM 1419 O O . ILE A 1 190 ? -6.363 -0.828 13.786 1.00 86.69 190 ILE A O 1
ATOM 1423 N N . GLY A 1 191 ? -4.769 0.752 13.649 1.00 83.88 191 GLY A N 1
ATOM 1424 C CA . GLY A 1 191 ? -4.715 1.026 15.085 1.00 83.88 191 GLY A CA 1
ATOM 1425 C C . GLY A 1 191 ? -6.046 1.530 15.651 1.00 83.88 191 GLY A C 1
ATOM 1426 O O . GLY A 1 191 ? -6.422 1.151 16.759 1.00 83.88 191 GLY A O 1
ATOM 1427 N N . VAL A 1 192 ? -6.792 2.337 14.893 1.00 83.94 192 VAL A N 1
ATOM 1428 C CA . VAL A 1 192 ? -8.147 2.766 15.279 1.00 83.94 192 VAL A CA 1
ATOM 1429 C C . VAL A 1 192 ? -9.133 1.599 15.202 1.00 83.94 192 VAL A C 1
ATOM 1431 O O . VAL A 1 192 ? -9.832 1.355 16.181 1.00 83.94 192 VAL A O 1
ATOM 1434 N N . VAL A 1 193 ? -9.139 0.817 14.113 1.00 86.25 193 VAL A N 1
ATOM 1435 C CA . VAL A 1 193 ? -10.018 -0.366 13.983 1.00 86.25 193 VAL A CA 1
ATOM 1436 C C . VAL A 1 193 ? -9.814 -1.336 15.148 1.00 86.25 193 VAL A C 1
ATOM 1438 O O . VAL A 1 193 ? -10.784 -1.825 15.723 1.00 86.25 193 VAL A O 1
ATOM 1441 N N . GLN A 1 194 ? -8.564 -1.578 15.543 1.00 85.94 194 GLN A N 1
ATOM 1442 C CA . GLN A 1 194 ? -8.243 -2.455 16.665 1.00 85.94 194 GLN A CA 1
ATOM 1443 C C . GLN A 1 194 ? -8.769 -1.918 18.003 1.00 85.94 194 GLN A C 1
ATOM 1445 O O . GLN A 1 194 ? -9.254 -2.702 18.824 1.00 85.94 194 GLN A O 1
ATOM 1450 N N . ARG A 1 195 ? -8.706 -0.599 18.223 1.00 83.88 195 ARG A N 1
ATOM 1451 C CA . ARG A 1 195 ? -9.195 0.045 19.451 1.00 83.88 195 ARG A CA 1
ATOM 1452 C C . ARG A 1 195 ? -10.718 0.041 19.550 1.00 83.88 195 ARG A C 1
ATOM 1454 O O . ARG A 1 195 ? -11.230 -0.215 20.637 1.00 83.88 195 ARG A O 1
ATOM 1461 N N . GLU A 1 196 ? -11.409 0.270 18.436 1.00 87.62 196 GLU A N 1
ATOM 1462 C CA . GLU A 1 196 ? -12.876 0.288 18.377 1.00 87.62 196 GLU A CA 1
ATOM 1463 C C . GLU A 1 196 ? -13.466 -1.125 18.460 1.00 87.62 196 GLU A C 1
ATOM 1465 O O . GLU A 1 196 ? -14.358 -1.391 19.260 1.00 87.62 196 GLU A O 1
ATOM 1470 N N . MET A 1 197 ? -12.919 -2.077 17.697 1.00 86.31 197 MET A N 1
ATOM 1471 C CA . MET A 1 197 ? -13.432 -3.454 17.667 1.00 86.31 197 MET A CA 1
ATOM 1472 C C . MET A 1 197 ? -12.984 -4.287 18.878 1.00 86.31 197 MET A C 1
ATOM 1474 O O . MET A 1 197 ? -13.527 -5.367 19.112 1.00 86.31 197 MET A O 1
ATOM 1478 N N . ARG A 1 198 ? -11.943 -3.845 19.606 1.00 84.94 198 ARG A N 1
ATOM 1479 C CA . ARG A 1 198 ? -11.277 -4.557 20.720 1.00 84.94 198 ARG A CA 1
ATOM 1480 C C . ARG A 1 198 ? -10.964 -6.039 20.444 1.00 84.94 198 ARG A C 1
ATOM 1482 O O . ARG A 1 198 ? -10.827 -6.836 21.369 1.00 84.94 198 ARG A O 1
ATOM 1489 N N . SER A 1 199 ? -10.821 -6.430 19.176 1.00 90.88 199 SER A N 1
ATOM 1490 C CA . SER A 1 199 ? -10.599 -7.818 18.765 1.00 90.88 199 SER A CA 1
ATOM 1491 C C . SER A 1 199 ? -9.592 -7.913 17.624 1.00 90.88 199 SER A C 1
ATOM 1493 O O . SER A 1 199 ? -9.798 -7.400 16.520 1.00 90.88 199 SER A O 1
ATOM 1495 N N . TRP A 1 200 ? -8.503 -8.638 17.884 1.00 88.50 200 TRP A N 1
ATOM 1496 C CA . TRP A 1 200 ? -7.460 -8.906 16.893 1.00 88.50 200 TRP A CA 1
ATOM 1497 C C . TRP A 1 200 ? -7.950 -9.786 15.744 1.00 88.50 200 TRP A C 1
ATOM 1499 O O . TRP A 1 200 ? -7.551 -9.568 14.605 1.00 88.50 200 TRP A O 1
ATOM 1509 N N . LYS A 1 201 ? -8.874 -10.720 16.012 1.00 90.69 201 LYS A N 1
ATOM 1510 C CA . LYS A 1 201 ? -9.458 -11.581 14.971 1.00 90.69 201 LYS A CA 1
ATOM 1511 C C . LYS A 1 201 ? -10.204 -10.751 13.924 1.00 90.69 201 LYS A C 1
ATOM 1513 O O . LYS A 1 201 ? -9.999 -10.948 12.732 1.00 90.69 201 LYS A O 1
ATOM 1518 N N . TRP A 1 202 ? -11.005 -9.784 14.372 1.00 88.44 202 TRP A N 1
ATOM 1519 C CA . TRP A 1 202 ? -11.750 -8.888 13.484 1.00 88.44 202 TRP A CA 1
ATOM 1520 C C . TRP A 1 202 ? -10.848 -7.899 12.750 1.00 88.44 202 TRP A C 1
ATOM 1522 O O . TRP A 1 202 ? -11.050 -7.655 11.567 1.00 88.44 202 TRP A O 1
ATOM 1532 N N . THR A 1 203 ? -9.817 -7.382 13.419 1.00 90.44 203 THR A N 1
ATOM 1533 C CA . THR A 1 203 ? -8.851 -6.473 12.782 1.00 90.44 203 THR A CA 1
ATOM 1534 C C . THR A 1 203 ? -8.112 -7.170 11.638 1.00 90.44 203 THR A C 1
ATOM 1536 O O . THR A 1 203 ? -8.064 -6.653 10.525 1.00 90.44 203 THR A O 1
ATOM 1539 N N . VAL A 1 204 ? -7.586 -8.374 11.889 1.00 91.44 204 VAL A N 1
ATOM 1540 C CA . VAL A 1 204 ? -6.884 -9.174 10.874 1.00 91.44 204 VAL A CA 1
ATOM 1541 C C . VAL A 1 204 ? -7.830 -9.581 9.746 1.00 91.44 204 VAL A C 1
ATOM 1543 O O . VAL A 1 204 ? -7.451 -9.489 8.583 1.00 91.44 204 VAL A O 1
ATOM 1546 N N . PHE A 1 205 ? -9.073 -9.959 10.063 1.00 91.75 205 PHE A N 1
ATOM 1547 C CA . PHE A 1 205 ? -10.084 -10.258 9.051 1.00 91.75 205 PHE A CA 1
ATOM 1548 C C . PHE A 1 205 ? -10.324 -9.071 8.106 1.00 91.75 205 PHE A C 1
ATOM 1550 O O . PHE A 1 205 ? -10.272 -9.255 6.895 1.00 91.75 205 PHE A O 1
ATOM 1557 N N . THR A 1 206 ? -10.507 -7.855 8.630 1.00 90.25 206 THR A N 1
ATOM 1558 C CA . THR A 1 206 ? -10.698 -6.644 7.810 1.00 90.25 206 THR A CA 1
ATOM 1559 C C . THR A 1 206 ? -9.497 -6.365 6.908 1.00 90.25 206 THR A C 1
ATOM 1561 O O . THR A 1 206 ? -9.666 -6.064 5.727 1.00 90.25 206 THR A O 1
ATOM 1564 N N . VAL A 1 207 ? -8.283 -6.502 7.446 1.00 92.50 207 VAL A N 1
ATOM 1565 C CA . VAL A 1 207 ? -7.034 -6.287 6.702 1.00 92.50 207 VAL A CA 1
ATOM 1566 C C . VAL A 1 207 ? -6.881 -7.302 5.566 1.00 92.50 207 VAL A C 1
ATOM 1568 O O . VAL A 1 207 ? -6.630 -6.915 4.425 1.00 92.50 207 VAL A O 1
ATOM 1571 N N . ILE A 1 208 ? -7.074 -8.592 5.853 1.00 93.25 208 ILE A N 1
ATOM 1572 C CA . ILE A 1 208 ? -6.991 -9.662 4.848 1.00 93.25 208 ILE A CA 1
ATOM 1573 C C . ILE A 1 208 ? -8.096 -9.505 3.805 1.00 93.25 208 ILE A C 1
ATOM 1575 O O . ILE A 1 208 ? -7.840 -9.673 2.618 1.00 93.25 208 ILE A O 1
ATOM 1579 N N . PHE A 1 209 ? -9.310 -9.148 4.223 1.00 93.06 209 PHE A N 1
ATOM 1580 C CA . PHE A 1 209 ? -10.421 -8.908 3.312 1.00 93.06 209 PHE A CA 1
ATOM 1581 C C . PHE A 1 209 ? -10.114 -7.766 2.334 1.00 93.06 209 PHE A C 1
ATOM 1583 O O . PHE A 1 209 ? -10.283 -7.939 1.130 1.00 93.06 209 PHE A O 1
ATOM 1590 N N . GLN A 1 210 ? -9.588 -6.634 2.816 1.00 93.31 210 GLN A N 1
ATOM 1591 C CA . GLN A 1 210 ? -9.174 -5.523 1.950 1.00 93.31 210 GLN A CA 1
ATOM 1592 C C . GLN A 1 210 ? -8.047 -5.918 0.993 1.00 93.31 210 GLN A C 1
ATOM 1594 O O . GLN A 1 210 ? -8.125 -5.605 -0.192 1.00 93.31 210 GLN A O 1
ATOM 1599 N N . LEU A 1 211 ? -7.029 -6.641 1.473 1.00 93.62 211 LEU A N 1
ATOM 1600 C CA . LEU A 1 211 ? -5.968 -7.167 0.608 1.00 93.62 211 LEU A CA 1
ATOM 1601 C C . LEU A 1 211 ? -6.518 -8.123 -0.455 1.00 93.62 211 LEU A C 1
ATOM 1603 O O . LEU A 1 211 ? -6.122 -8.032 -1.612 1.00 93.62 211 LEU A O 1
ATOM 1607 N N . GLY A 1 212 ? -7.448 -9.002 -0.083 1.00 94.56 212 GLY A N 1
ATOM 1608 C CA . GLY A 1 212 ? -8.087 -9.943 -0.997 1.00 94.56 212 GLY A CA 1
ATOM 1609 C C . GLY A 1 212 ? -8.911 -9.240 -2.074 1.00 94.56 212 GLY A C 1
ATOM 1610 O O . GLY A 1 212 ? -8.802 -9.588 -3.245 1.00 94.56 212 GLY A O 1
ATOM 1611 N N . VAL A 1 213 ? -9.684 -8.214 -1.706 1.00 94.69 213 VAL A N 1
ATOM 1612 C CA . VAL A 1 213 ? -10.445 -7.400 -2.667 1.00 94.69 213 VAL A CA 1
ATOM 1613 C C . VAL A 1 213 ? -9.505 -6.620 -3.586 1.00 94.69 213 VAL A C 1
ATOM 1615 O O . VAL A 1 213 ? -9.696 -6.642 -4.798 1.00 94.69 213 VAL A O 1
ATOM 1618 N N . ALA A 1 214 ? -8.469 -5.976 -3.044 1.00 95.00 214 ALA A N 1
ATOM 1619 C CA . ALA A 1 214 ? -7.486 -5.246 -3.843 1.00 95.00 214 ALA A CA 1
ATOM 1620 C C . ALA A 1 214 ? -6.766 -6.166 -4.837 1.00 95.00 214 ALA A C 1
ATOM 1622 O O . ALA A 1 214 ? -6.625 -5.823 -6.010 1.00 95.00 214 ALA A O 1
ATOM 1623 N N . TRP A 1 215 ? -6.370 -7.357 -4.385 1.00 95.62 215 TRP A N 1
ATOM 1624 C CA . TRP A 1 215 ? -5.762 -8.382 -5.220 1.00 95.62 215 TRP A CA 1
ATOM 1625 C C . TRP A 1 215 ? -6.718 -8.865 -6.314 1.00 95.62 215 TRP A C 1
ATOM 1627 O O . TRP A 1 215 ? -6.360 -8.856 -7.486 1.00 95.62 215 TRP A O 1
ATOM 1637 N N . LEU A 1 216 ? -7.960 -9.210 -5.975 1.00 95.38 216 LEU A N 1
ATOM 1638 C CA . LEU A 1 216 ? -8.952 -9.675 -6.947 1.00 95.38 216 LEU A CA 1
ATOM 1639 C C . LEU A 1 216 ? -9.247 -8.604 -8.006 1.00 95.38 216 LEU A C 1
ATOM 1641 O O . LEU A 1 216 ? -9.226 -8.886 -9.198 1.00 95.38 216 LEU A O 1
ATOM 1645 N N . VAL A 1 217 ? -9.475 -7.353 -7.606 1.00 95.19 217 VAL A N 1
ATOM 1646 C CA . VAL A 1 217 ? -9.788 -6.288 -8.571 1.00 95.19 217 VAL A CA 1
ATOM 1647 C C . VAL A 1 217 ? -8.568 -5.954 -9.435 1.00 95.19 217 VAL A C 1
ATOM 1649 O O . VAL A 1 217 ? -8.709 -5.807 -10.646 1.00 95.19 217 VAL A O 1
ATOM 1652 N N . SER A 1 218 ? -7.367 -5.890 -8.853 1.00 94.56 218 SER A N 1
ATOM 1653 C CA . SER A 1 218 ? -6.128 -5.644 -9.605 1.00 94.56 218 SER A CA 1
ATOM 1654 C C . SER A 1 218 ? -5.817 -6.777 -10.597 1.00 94.56 218 SER A C 1
ATOM 1656 O O . SER A 1 218 ? -5.502 -6.503 -11.753 1.00 94.56 218 SER A O 1
ATOM 1658 N N . THR A 1 219 ? -5.997 -8.042 -10.197 1.00 93.38 219 THR A N 1
ATOM 1659 C CA . THR A 1 219 ? -5.840 -9.207 -11.092 1.00 93.38 219 THR A CA 1
ATOM 1660 C C . THR A 1 219 ? -6.862 -9.209 -12.224 1.00 93.38 219 THR A C 1
ATOM 1662 O O . THR A 1 219 ? -6.486 -9.445 -13.369 1.00 93.38 219 THR A O 1
ATOM 1665 N N . LEU A 1 220 ? -8.131 -8.882 -11.953 1.00 93.69 220 LEU A N 1
ATOM 1666 C CA . LEU A 1 220 ? -9.143 -8.736 -13.003 1.00 93.69 220 LEU A CA 1
ATOM 1667 C C . LEU A 1 220 ? -8.767 -7.640 -13.999 1.00 93.69 220 LEU A C 1
ATOM 1669 O O . LEU A 1 220 ? -8.832 -7.864 -15.202 1.00 93.69 220 LEU A O 1
ATOM 1673 N N . VAL A 1 221 ? -8.348 -6.470 -13.515 1.00 93.25 221 VAL A N 1
ATOM 1674 C CA . VAL A 1 221 ? -7.927 -5.357 -14.376 1.00 93.25 221 VAL A CA 1
ATOM 1675 C C . VAL A 1 221 ? -6.730 -5.754 -15.240 1.00 93.25 221 VAL A C 1
ATOM 1677 O O . VAL A 1 221 ? -6.735 -5.487 -16.441 1.00 93.25 221 VAL A O 1
ATOM 1680 N N . TYR A 1 222 ? -5.736 -6.426 -14.657 1.00 92.94 222 TYR A N 1
ATOM 1681 C CA . TYR A 1 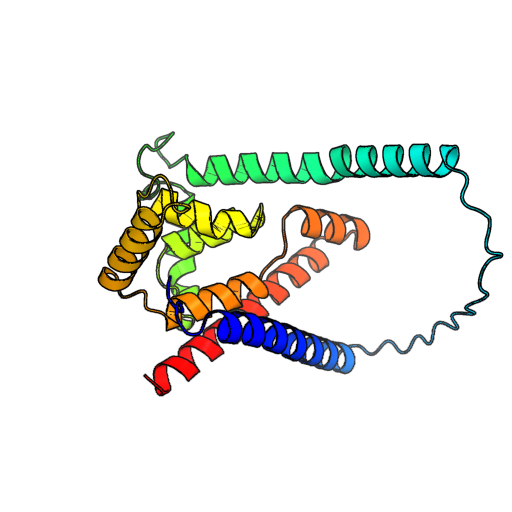222 ? -4.559 -6.884 -15.386 1.00 92.94 222 TYR A CA 1
ATOM 1682 C C . TYR A 1 222 ? -4.904 -7.936 -16.443 1.00 92.94 222 TYR A C 1
ATOM 1684 O O . TYR A 1 222 ? -4.526 -7.792 -17.600 1.00 92.94 222 TYR A O 1
ATOM 1692 N N . GLN A 1 223 ? -5.665 -8.966 -16.069 1.00 92.06 223 GLN A N 1
ATOM 1693 C CA . GLN A 1 223 ? -6.003 -10.072 -16.961 1.00 92.06 223 GLN A CA 1
ATOM 1694 C C . GLN A 1 223 ? -6.975 -9.657 -18.069 1.00 92.06 223 GLN A C 1
ATOM 1696 O O . GLN A 1 223 ? -6.884 -10.157 -19.182 1.00 92.06 223 GLN A O 1
ATOM 1701 N N . ILE A 1 224 ? -7.918 -8.757 -17.784 1.00 91.38 224 ILE A N 1
ATOM 1702 C CA . ILE A 1 224 ? -8.815 -8.220 -18.811 1.00 91.38 224 ILE A CA 1
ATOM 1703 C C . ILE A 1 224 ? -8.024 -7.303 -19.743 1.00 91.38 224 ILE A C 1
ATOM 1705 O O . ILE A 1 224 ? -8.150 -7.417 -20.956 1.00 91.38 224 ILE A O 1
ATOM 1709 N N . GLY A 1 225 ? -7.179 -6.424 -19.199 1.00 86.38 225 GLY A N 1
ATOM 1710 C CA . GLY A 1 225 ? -6.364 -5.520 -20.007 1.00 86.38 225 GLY A CA 1
ATOM 1711 C C . GLY A 1 225 ? -5.351 -6.245 -20.894 1.00 86.38 225 GLY A C 1
ATOM 1712 O O . GLY A 1 225 ? -5.141 -5.821 -22.025 1.00 86.38 225 GLY A O 1
ATOM 1713 N N . SER A 1 226 ? -4.782 -7.361 -20.432 1.00 86.38 226 SER A N 1
ATOM 1714 C CA . SER A 1 226 ? -3.846 -8.173 -21.219 1.00 86.38 226 SER A CA 1
ATOM 1715 C C . SER A 1 226 ? -4.510 -8.966 -22.347 1.00 86.38 226 SER A C 1
ATOM 1717 O O . SER A 1 226 ? -3.808 -9.470 -23.211 1.00 86.38 226 SER A O 1
ATOM 1719 N N . LEU A 1 227 ? -5.844 -9.075 -22.369 1.00 85.88 227 LEU A N 1
ATOM 1720 C CA . LEU A 1 227 ? -6.580 -9.655 -23.499 1.00 85.88 227 LEU A CA 1
ATOM 1721 C C . LEU A 1 227 ? -6.797 -8.655 -24.643 1.00 85.88 227 LEU A C 1
ATOM 1723 O O . LEU A 1 227 ? -7.093 -9.070 -25.760 1.00 85.88 227 LEU A O 1
ATOM 1727 N N . PHE A 1 228 ? -6.703 -7.353 -24.363 1.00 80.69 228 PHE A N 1
ATOM 1728 C CA . PHE A 1 228 ? -6.922 -6.285 -25.344 1.00 80.69 228 PHE A CA 1
ATOM 1729 C C . PHE A 1 228 ? -5.623 -5.699 -25.919 1.00 80.69 228 PHE A C 1
ATOM 1731 O O . PHE A 1 228 ? -5.696 -4.887 -26.842 1.00 80.69 228 PHE A O 1
ATOM 1738 N N . ILE A 1 229 ? -4.466 -6.081 -25.372 1.00 70.06 229 ILE A N 1
ATOM 1739 C CA . ILE A 1 229 ? -3.116 -5.664 -25.789 1.00 70.06 229 ILE A CA 1
ATOM 1740 C C . ILE A 1 229 ? -2.418 -6.861 -26.425 1.00 70.06 229 ILE A C 1
ATOM 1742 O O . ILE A 1 229 ? -1.803 -6.668 -27.495 1.00 70.06 229 ILE A O 1
#

Radius of gyration: 21.36 Å; chains: 1; bounding box: 60×46×49 Å

Sequence (229 aa):
IFFAENAMLAAYSMYLIGIIVAITVAYVMNKNTKTKEANSLLIELPEYKSPNARTITIYVWEKIKEYLTKAGTTIFAASVVIWFILNFGADGMVSDMSESFGAAIGKAISPVLRPAGLDMWQVVVALISGIAAKEVVVSSFGILFGIGDISSVEGMAGLSQLLAGIGFGALNAYALMVFCLLYIPCAATIGVVQREMRSWKWTVFTVIFQLGVAWLVSTLVYQIGSLFI

Foldseek 3Di:
DQQVPCVVVLVVVLVVVVVVLVVVVCVVVVVVDPDPDPPPPPCPPPPDDDDDPVVVVVVVVVVVVCCCVQLVVQLVVLQVVLVQQQQAAPVGGDPASCRGNQVVVLCVCLVLCVLLVRNDSLQSNLVSVCQSPLVSSVVSLCVNVVNPDCVDPVSVVVSQVVCVVVVNHSLSVSLSVLLSSQARHHSSVLSVVCVVVVDPVVSVVVRVVSNVSSSVVSSCSSVVVVVVD